Protein AF-A0A8H7PU81-F1 (afdb_monomer_lite)

Sequence (220 aa):
MATVEEQPPPMSSGPVTQTLDTSSGPPPSAEQVSKVANRHMDTATYRDLVIFEERLRGNMRRLQRRKTKYEAILGLFVTLGAYFAYAVFIHPSSISLLAMFNKISLLVFVMLVFLFFWTGMYREKVVYAAKFVPHCNKALRSFNLHFNRDDNGQLSFYKKIPKPFQEGFNTYRQHYYQRKKARKAAKAAGTAKSTSSSNAGAKQNRNTSAPSDSPRIKST

Structure (mmCIF, N/CA/C/O backbone):
data_AF-A0A8H7PU81-F1
#
_entry.id   AF-A0A8H7PU81-F1
#
loop_
_atom_site.group_PDB
_atom_site.id
_atom_site.type_symbol
_atom_site.label_atom_id
_atom_site.label_alt_id
_atom_site.label_comp_id
_atom_site.label_asym_id
_atom_site.label_entity_id
_atom_site.label_seq_id
_atom_site.pdbx_PDB_ins_code
_atom_site.Cartn_x
_atom_site.Cartn_y
_atom_site.Cartn_z
_atom_site.occupancy
_atom_site.B_iso_or_equiv
_atom_site.auth_seq_id
_atom_site.auth_comp_id
_atom_site.auth_asym_id
_atom_site.auth_atom_id
_atom_site.pdbx_PDB_model_num
ATOM 1 N N . MET A 1 1 ? 30.103 28.920 20.698 1.00 44.72 1 MET A N 1
ATOM 2 C CA . MET A 1 1 ? 28.821 29.391 20.133 1.00 44.72 1 MET A CA 1
ATOM 3 C C . MET A 1 1 ? 27.826 28.251 20.256 1.00 44.72 1 MET A C 1
ATOM 5 O O . MET A 1 1 ? 27.907 27.304 19.489 1.00 44.72 1 MET A O 1
ATOM 9 N N . ALA A 1 2 ? 27.014 28.278 21.313 1.00 42.09 2 ALA A N 1
ATOM 10 C CA . ALA A 1 2 ? 26.040 27.241 21.639 1.00 42.09 2 ALA A CA 1
ATOM 11 C C . ALA A 1 2 ? 24.683 27.608 21.023 1.00 42.09 2 ALA A C 1
ATOM 13 O O . ALA A 1 2 ? 24.233 28.743 21.173 1.00 42.09 2 ALA A O 1
ATOM 14 N N . THR A 1 3 ? 24.061 26.666 20.318 1.00 49.97 3 THR A N 1
ATOM 15 C CA . THR A 1 3 ? 22.734 26.828 19.714 1.00 49.97 3 THR A CA 1
ATOM 16 C C . THR A 1 3 ? 21.702 26.184 20.632 1.00 49.97 3 THR A C 1
ATOM 18 O O . THR A 1 3 ? 21.837 25.027 21.016 1.00 49.97 3 THR A O 1
ATOM 21 N N . VAL A 1 4 ? 20.718 26.990 21.019 1.00 47.78 4 VAL A N 1
ATOM 22 C CA . VAL A 1 4 ? 19.648 26.710 21.980 1.00 47.78 4 VAL A CA 1
ATOM 23 C C . VAL A 1 4 ? 18.646 25.712 21.387 1.00 47.78 4 VAL A C 1
ATOM 25 O O . VAL A 1 4 ? 18.098 25.948 20.313 1.00 47.78 4 VAL A O 1
ATOM 28 N N . GLU A 1 5 ? 18.420 24.603 22.091 1.00 42.56 5 GLU A N 1
ATOM 29 C CA . GLU A 1 5 ? 17.409 23.583 21.794 1.00 42.56 5 GLU A CA 1
ATOM 30 C C . GLU A 1 5 ? 16.088 23.975 22.481 1.00 42.56 5 GLU A C 1
ATOM 32 O O . GLU A 1 5 ? 16.004 24.035 23.707 1.00 42.56 5 GLU A O 1
ATOM 37 N N . GLU A 1 6 ? 15.064 24.309 21.691 1.00 45.12 6 GLU A N 1
ATOM 38 C CA . GLU A 1 6 ? 13.749 24.733 22.181 1.00 45.12 6 GLU A CA 1
ATOM 39 C C . GLU A 1 6 ? 12.883 23.508 22.528 1.00 45.12 6 GLU A C 1
ATOM 41 O O . GLU A 1 6 ? 12.389 22.777 21.668 1.00 45.12 6 GLU A O 1
ATOM 46 N N . GLN A 1 7 ? 12.733 23.282 23.830 1.00 50.50 7 GLN A N 1
ATOM 47 C CA . GLN A 1 7 ? 11.925 22.243 24.457 1.00 50.50 7 GLN A CA 1
ATOM 48 C C . GLN A 1 7 ? 10.431 22.638 24.450 1.00 50.50 7 GLN A C 1
ATOM 50 O O . GLN A 1 7 ? 10.096 23.737 24.896 1.00 50.50 7 GLN A O 1
ATOM 55 N N . PRO A 1 8 ? 9.494 21.780 23.998 1.00 58.97 8 PRO A N 1
ATOM 56 C CA . PRO A 1 8 ? 8.068 22.087 24.088 1.00 58.97 8 PRO A CA 1
ATOM 57 C C . PRO A 1 8 ? 7.565 22.025 25.549 1.00 58.97 8 PRO A C 1
ATOM 59 O O . PRO A 1 8 ? 8.055 21.212 26.337 1.00 58.97 8 PRO A O 1
ATOM 62 N N . PRO A 1 9 ? 6.577 22.863 25.923 1.00 65.50 9 PRO A N 1
ATOM 63 C CA . PRO A 1 9 ? 6.241 23.173 27.314 1.00 65.50 9 PRO A CA 1
ATOM 64 C C . PRO A 1 9 ? 5.626 21.995 28.092 1.00 65.50 9 PRO A C 1
ATOM 66 O O . PRO A 1 9 ? 4.906 21.175 27.511 1.00 65.50 9 PRO A O 1
ATOM 69 N N . PRO A 1 10 ? 5.820 21.938 29.426 1.00 48.06 10 PRO A N 1
ATOM 70 C CA . PRO A 1 10 ? 5.135 20.978 30.277 1.00 48.06 10 PRO A CA 1
ATOM 71 C C . PRO A 1 10 ? 3.651 21.344 30.365 1.00 48.06 10 PRO A C 1
ATOM 73 O O . PRO A 1 10 ? 3.276 22.379 30.918 1.00 48.06 10 PRO A O 1
ATOM 76 N N . MET A 1 11 ? 2.779 20.481 29.845 1.00 46.28 11 MET A N 1
ATOM 77 C CA . MET A 1 11 ? 1.359 20.570 30.170 1.00 46.28 11 MET A CA 1
ATOM 78 C C . MET A 1 11 ? 1.163 20.113 31.615 1.00 46.28 11 MET A C 1
ATOM 80 O O . MET A 1 11 ? 1.059 18.925 31.909 1.00 46.28 11 MET A O 1
ATOM 84 N N . SER A 1 12 ? 1.140 21.103 32.503 1.00 46.56 12 SER A N 1
ATOM 85 C CA . SER A 1 12 ? 0.561 21.026 33.837 1.00 46.56 12 SER A CA 1
ATOM 86 C C . SER A 1 12 ? -0.888 20.553 33.727 1.00 46.56 12 SER A C 1
ATOM 88 O O . SER A 1 12 ? -1.760 21.273 33.242 1.00 46.56 12 SER A O 1
ATOM 90 N N . SER A 1 13 ? -1.148 19.327 34.163 1.00 42.25 13 SER A N 1
ATOM 91 C CA . SER A 1 13 ? -2.484 18.874 34.529 1.00 42.25 13 SER A CA 1
ATOM 92 C C . SER A 1 13 ? -2.476 18.623 36.030 1.00 42.25 13 SER A C 1
ATOM 94 O O . SER A 1 13 ? -2.266 17.497 36.482 1.00 42.25 13 SER A O 1
ATOM 96 N N . GLY A 1 14 ? -2.651 19.698 36.802 1.00 40.50 14 GLY A N 1
ATOM 97 C CA . GLY A 1 14 ? -3.068 19.581 38.194 1.00 40.50 14 GLY A CA 1
ATOM 98 C C . GLY A 1 14 ? -4.387 18.799 38.296 1.00 40.50 14 GLY A C 1
ATOM 99 O O . GLY A 1 14 ? -5.118 18.678 37.304 1.00 40.50 14 GLY A O 1
ATOM 100 N N . PRO A 1 15 ? -4.708 18.244 39.474 1.00 41.69 15 PRO A N 1
ATOM 101 C CA . PRO A 1 15 ? -6.001 17.625 39.691 1.00 41.69 15 PRO A CA 1
ATOM 102 C C . PRO A 1 15 ? -7.060 18.716 39.532 1.00 41.69 15 PRO A C 1
ATOM 104 O O . PRO A 1 15 ? -7.033 19.735 40.219 1.00 41.69 15 PRO A O 1
ATOM 107 N N . VAL A 1 16 ? -7.975 18.527 38.585 1.00 48.00 16 VAL A N 1
ATOM 108 C CA . VAL A 1 16 ? -9.178 19.349 38.495 1.00 48.00 16 VAL A CA 1
ATOM 109 C C . VAL A 1 16 ? -9.983 19.055 39.753 1.00 48.00 16 VAL A C 1
ATOM 111 O O . VAL A 1 16 ? -10.639 18.019 39.850 1.00 48.00 16 VAL A O 1
ATOM 114 N N . THR A 1 17 ? -9.885 19.953 40.730 1.00 38.47 17 THR A N 1
ATOM 115 C CA . THR A 1 17 ? -10.824 20.078 41.840 1.00 38.47 17 THR A CA 1
ATOM 116 C C . THR A 1 17 ? -12.206 20.267 41.227 1.00 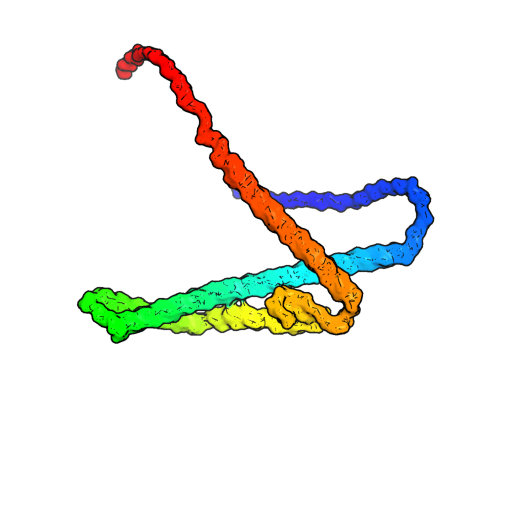38.47 17 THR A C 1
ATOM 118 O O . THR A 1 17 ? -12.559 21.363 40.795 1.00 38.47 17 THR A O 1
ATOM 121 N N . GLN A 1 18 ? -12.968 19.179 41.108 1.00 42.16 18 GLN A N 1
ATOM 122 C CA . GLN A 1 18 ? -14.398 19.271 40.855 1.00 42.16 18 GLN A CA 1
ATOM 123 C C . GLN A 1 18 ? -15.008 19.936 42.084 1.00 42.16 18 GLN A C 1
ATOM 125 O O . GLN A 1 18 ? -14.983 19.388 43.185 1.00 42.16 18 GLN A O 1
ATOM 130 N N . THR A 1 19 ? -15.491 21.156 41.882 1.00 37.16 19 THR A N 1
ATOM 131 C CA . THR A 1 19 ? -16.387 21.859 42.788 1.00 37.16 19 THR A CA 1
ATOM 132 C C . THR A 1 19 ? -17.562 20.940 43.101 1.00 37.16 19 THR A C 1
ATOM 134 O O . THR A 1 19 ? -18.336 20.562 42.221 1.00 37.16 19 THR A O 1
ATOM 137 N N . LEU A 1 20 ? -17.623 20.526 44.364 1.00 41.91 20 LEU A N 1
ATOM 138 C CA . LEU A 1 20 ? -18.692 19.744 44.958 1.00 41.91 20 LEU A CA 1
ATOM 139 C C . LEU A 1 20 ? -19.920 20.654 45.103 1.00 41.91 20 LEU A C 1
ATOM 141 O O . LEU A 1 20 ? -20.194 21.165 46.188 1.00 41.91 20 LEU A O 1
ATOM 145 N N . ASP A 1 21 ? -20.645 20.887 44.008 1.00 33.22 21 ASP A N 1
ATOM 146 C CA . ASP A 1 21 ? -21.977 21.474 44.102 1.00 33.22 21 ASP A CA 1
ATOM 147 C C . ASP A 1 21 ? -22.880 20.454 44.794 1.00 33.22 21 ASP A C 1
ATOM 149 O O . ASP A 1 21 ? -23.248 19.403 44.262 1.00 33.22 21 ASP A O 1
ATOM 153 N N . THR A 1 22 ? -23.163 20.771 46.053 1.00 49.62 22 THR A N 1
ATOM 154 C CA . THR A 1 22 ? -24.061 20.054 46.947 1.00 49.62 22 THR A CA 1
ATOM 155 C C . THR A 1 22 ? -25.479 20.195 46.400 1.00 49.62 22 THR A C 1
ATOM 157 O O . THR A 1 22 ? -26.209 21.118 46.740 1.00 49.62 22 THR A O 1
ATOM 160 N N . SER A 1 23 ? -25.866 19.279 45.515 1.00 41.44 23 SER A N 1
ATOM 161 C CA . SER A 1 23 ? -27.262 18.980 45.211 1.00 41.44 23 SER A CA 1
ATOM 162 C C . SER A 1 23 ? -27.557 17.601 45.788 1.00 41.44 23 SER A C 1
ATOM 164 O O . SER A 1 23 ? -26.996 16.589 45.372 1.00 41.44 23 SER A O 1
ATOM 166 N N . SER A 1 24 ? -28.378 17.594 46.831 1.00 48.59 24 SER A N 1
ATOM 167 C CA . SER A 1 24 ? -28.797 16.442 47.620 1.00 48.59 24 SER A CA 1
ATOM 168 C C . SER A 1 24 ? -29.524 15.398 46.764 1.00 48.59 24 SER A C 1
ATOM 170 O O . SER A 1 24 ? -30.739 15.464 46.584 1.00 48.59 24 SER A O 1
ATOM 172 N N . GLY A 1 25 ? -28.774 14.424 46.253 1.00 54.41 25 GLY A N 1
ATOM 173 C CA . GLY A 1 25 ? -29.274 13.158 45.717 1.00 54.41 25 GLY A CA 1
ATOM 174 C C . GLY A 1 25 ? -28.728 11.980 46.536 1.00 54.41 25 GLY A C 1
ATOM 175 O O . GLY A 1 25 ? -27.638 12.097 47.100 1.00 54.41 25 GLY A O 1
ATOM 176 N N . PRO A 1 26 ? -29.461 10.854 46.643 1.00 65.38 26 PRO A N 1
ATOM 177 C CA . PRO A 1 26 ? -29.010 9.692 47.406 1.00 65.38 26 PRO A CA 1
ATOM 178 C C . PRO A 1 26 ? -27.677 9.160 46.848 1.00 65.38 26 PRO A C 1
ATOM 180 O O . PRO A 1 26 ? -27.410 9.323 45.653 1.00 65.38 26 PRO A O 1
ATOM 183 N N . PRO A 1 27 ? -26.832 8.532 47.692 1.00 63.38 27 PRO A N 1
ATOM 184 C CA . PRO A 1 27 ? -25.500 8.085 47.299 1.00 63.38 27 PRO A CA 1
ATOM 185 C C . PRO A 1 27 ? -25.581 7.214 46.038 1.00 63.38 27 PRO A C 1
ATOM 187 O O . PRO A 1 27 ? -26.457 6.346 45.960 1.00 63.38 27 PRO A O 1
ATOM 190 N N . PRO A 1 28 ? -24.699 7.422 45.041 1.00 62.00 28 PRO A N 1
ATOM 191 C CA . PRO A 1 28 ? -24.714 6.624 43.827 1.00 62.00 28 PRO A CA 1
ATOM 192 C C . PRO A 1 28 ? -24.514 5.159 44.214 1.00 62.00 28 PRO A C 1
ATOM 194 O O . PRO A 1 28 ? -23.455 4.772 44.707 1.00 62.00 28 PRO A O 1
ATOM 197 N N . SER A 1 29 ? -25.558 4.347 44.032 1.00 68.69 29 SER A N 1
ATOM 198 C CA . SER A 1 29 ? -25.535 2.920 44.344 1.00 68.69 29 SER A CA 1
ATOM 199 C C . SER A 1 29 ? -24.314 2.281 43.675 1.00 68.69 29 SER A C 1
ATOM 201 O O . SER A 1 29 ? -24.036 2.578 42.513 1.00 68.69 29 SER A O 1
ATOM 203 N N . ALA A 1 30 ? -23.583 1.408 44.377 1.00 71.94 30 ALA A N 1
ATOM 204 C CA . ALA A 1 30 ? -22.336 0.793 43.892 1.00 71.94 30 ALA A CA 1
ATOM 205 C C . ALA A 1 30 ? -22.453 0.184 42.473 1.00 71.94 30 ALA A C 1
ATOM 207 O O . ALA A 1 30 ? -21.498 0.169 41.694 1.00 71.94 30 ALA A O 1
ATOM 208 N N . GLU A 1 31 ? -23.661 -0.237 42.095 1.00 70.44 31 GLU A N 1
ATOM 209 C CA . GLU A 1 31 ? -24.007 -0.711 40.759 1.00 70.44 31 GLU A CA 1
ATOM 210 C C . GLU A 1 31 ? -23.858 0.364 39.659 1.00 70.44 31 GLU A C 1
ATOM 212 O O . GLU A 1 31 ? -23.330 0.076 38.584 1.00 70.44 31 GLU A O 1
ATOM 217 N N . GLN A 1 32 ? -24.250 1.616 39.919 1.00 70.00 32 GLN A N 1
ATOM 218 C CA . GLN A 1 32 ? -24.102 2.747 38.990 1.00 70.00 32 GLN A CA 1
ATOM 219 C C . GLN A 1 32 ? -22.621 3.060 38.748 1.00 70.00 32 GLN A C 1
ATOM 221 O O . GLN A 1 32 ? -22.199 3.210 37.601 1.00 70.00 32 GLN A O 1
ATOM 226 N N . VAL A 1 33 ? -21.813 3.066 39.813 1.00 74.19 33 VAL A N 1
ATOM 227 C CA . VAL A 1 33 ? -20.362 3.300 39.730 1.00 74.19 33 VAL A CA 1
ATOM 228 C C . VAL A 1 33 ? -19.683 2.204 38.901 1.00 74.19 33 VAL A C 1
ATOM 230 O O . VAL A 1 33 ? -18.889 2.508 38.011 1.00 74.19 33 VAL A O 1
ATOM 233 N N . SER A 1 34 ? -20.061 0.935 39.103 1.00 74.44 34 SER A N 1
ATOM 234 C CA . SER A 1 34 ? -19.520 -0.195 38.331 1.00 74.44 34 SER A CA 1
ATOM 235 C C . SER A 1 34 ? -19.899 -0.155 36.842 1.00 74.44 34 SER A C 1
ATOM 237 O O . SER A 1 34 ? -19.066 -0.430 35.977 1.00 74.44 34 SER A O 1
ATOM 239 N N . LYS A 1 35 ? -21.137 0.246 36.510 1.00 76.62 35 LYS A N 1
ATOM 240 C CA . LYS A 1 35 ? -21.603 0.387 35.120 1.00 76.62 35 LYS A CA 1
ATOM 241 C C . LYS A 1 35 ? -20.905 1.542 34.411 1.00 76.62 35 LYS A C 1
ATOM 243 O O . LYS A 1 35 ? -20.526 1.400 33.250 1.00 76.62 35 LYS A O 1
ATOM 248 N N . VAL A 1 36 ? -20.721 2.671 35.094 1.00 74.25 36 VAL A N 1
ATOM 249 C CA . VAL A 1 36 ? -20.000 3.830 34.550 1.00 74.25 36 VAL A CA 1
ATOM 250 C C . VAL A 1 36 ? -18.522 3.490 34.334 1.00 74.25 36 VAL A C 1
ATOM 252 O O . VAL A 1 36 ? -18.000 3.744 33.248 1.00 74.25 36 VAL A O 1
ATOM 255 N N . ALA A 1 37 ? -17.870 2.824 35.292 1.00 75.81 37 ALA A N 1
ATOM 256 C CA . ALA A 1 37 ? -16.492 2.354 35.147 1.00 75.81 37 ALA A CA 1
ATOM 257 C C . ALA A 1 37 ? -16.325 1.383 33.962 1.00 75.81 37 ALA A C 1
ATOM 259 O O . ALA A 1 37 ? -15.452 1.595 33.118 1.00 75.81 37 ALA A O 1
ATOM 260 N N . ASN A 1 38 ? -17.210 0.387 33.827 1.00 76.06 38 ASN A N 1
ATOM 261 C CA . ASN A 1 38 ? -17.195 -0.547 32.694 1.00 76.06 38 ASN A CA 1
ATOM 262 C C . ASN A 1 38 ? -17.385 0.167 31.347 1.00 76.06 38 ASN A C 1
ATOM 264 O O . ASN A 1 38 ? -16.632 -0.081 30.409 1.00 76.06 38 ASN A O 1
ATOM 268 N N . ARG A 1 39 ? -18.302 1.141 31.258 1.00 76.44 39 ARG A N 1
ATOM 269 C CA . ARG A 1 39 ? -18.483 1.953 30.039 1.00 76.44 39 ARG A CA 1
ATOM 270 C C . ARG A 1 39 ? -17.230 2.742 29.664 1.00 76.44 39 ARG A C 1
ATOM 272 O O . ARG A 1 39 ? -16.912 2.866 28.476 1.00 76.44 39 ARG A O 1
ATOM 279 N N . HIS A 1 40 ? -16.523 3.295 30.648 1.00 74.25 40 HIS A N 1
ATOM 280 C CA . HIS A 1 40 ? -15.265 3.997 30.401 1.00 74.25 40 HIS A CA 1
ATOM 281 C C . HIS A 1 40 ? -14.176 3.045 29.894 1.00 74.25 40 HIS A C 1
ATOM 283 O O . HIS A 1 40 ? -13.487 3.389 28.929 1.00 74.25 40 HIS A O 1
ATOM 289 N N . MET A 1 41 ? -14.067 1.843 30.468 1.00 76.69 41 MET A N 1
ATOM 290 C CA . MET A 1 41 ? -13.130 0.814 30.002 1.00 76.69 41 MET A CA 1
ATOM 291 C C . MET A 1 41 ? -13.452 0.333 28.583 1.00 76.69 41 MET A C 1
ATOM 293 O O . MET A 1 41 ? -12.551 0.254 27.745 1.00 76.69 41 MET A O 1
ATOM 297 N N . ASP A 1 42 ? -14.726 0.106 28.268 1.00 84.94 42 ASP A N 1
ATOM 298 C CA . ASP A 1 42 ? -15.169 -0.267 26.923 1.00 84.94 42 ASP A CA 1
ATOM 299 C C . ASP A 1 42 ? -14.839 0.834 25.911 1.00 84.94 42 ASP A C 1
ATOM 301 O O . ASP A 1 42 ? -14.293 0.568 24.843 1.00 84.94 42 ASP A O 1
ATOM 305 N N . THR A 1 43 ? -15.077 2.099 26.269 1.00 87.44 43 THR A N 1
ATOM 306 C CA . THR A 1 43 ? -14.782 3.247 25.397 1.00 87.44 43 THR A CA 1
ATOM 307 C C . THR A 1 43 ? -13.284 3.403 25.131 1.00 87.44 43 THR A C 1
ATOM 309 O O . THR A 1 43 ? -12.885 3.677 23.994 1.00 87.44 43 THR A O 1
ATOM 312 N N . ALA A 1 44 ? -12.444 3.224 26.155 1.00 88.56 44 ALA A N 1
ATOM 313 C CA . ALA A 1 44 ? -10.990 3.225 26.006 1.00 88.56 44 ALA A CA 1
ATOM 314 C C . ALA A 1 44 ? -10.529 2.068 25.106 1.00 88.56 44 ALA A C 1
ATOM 316 O O . ALA A 1 44 ? -9.776 2.284 24.156 1.00 88.56 44 ALA A O 1
ATOM 317 N N . THR A 1 45 ? -11.085 0.875 25.317 1.00 90.19 45 THR A N 1
ATOM 318 C CA . THR A 1 45 ? -10.805 -0.314 24.503 1.00 90.19 45 THR A CA 1
ATOM 319 C C . THR A 1 45 ? -11.207 -0.100 23.043 1.00 90.19 45 THR A C 1
ATOM 321 O O . THR A 1 45 ? -10.416 -0.360 22.137 1.00 90.19 45 THR A O 1
ATOM 324 N N . TYR A 1 46 ? -12.402 0.442 22.778 1.00 91.50 46 TYR A N 1
ATOM 325 C CA . TYR A 1 46 ? -12.854 0.754 21.420 1.00 91.50 46 TYR A CA 1
ATOM 326 C C . TYR A 1 46 ? -11.946 1.780 20.742 1.00 91.50 46 TYR A C 1
ATOM 328 O O . TYR A 1 46 ? -11.601 1.619 19.568 1.00 91.50 46 TYR A O 1
ATOM 336 N N . ARG A 1 47 ? -11.522 2.818 21.474 1.00 90.50 47 ARG A N 1
ATOM 337 C CA . ARG A 1 47 ? -10.578 3.823 20.977 1.00 90.50 47 ARG A CA 1
ATOM 338 C C . ARG A 1 47 ? -9.257 3.180 20.565 1.00 90.50 47 ARG A C 1
ATOM 340 O O . ARG A 1 47 ? -8.787 3.437 19.455 1.00 90.50 47 ARG A O 1
ATOM 347 N N . ASP A 1 48 ? -8.678 2.353 21.426 1.00 92.00 48 ASP A N 1
ATOM 348 C CA . ASP A 1 48 ? -7.399 1.697 21.163 1.00 92.00 48 ASP A CA 1
ATOM 349 C C . ASP A 1 48 ? -7.490 0.738 19.982 1.00 92.00 48 ASP A C 1
ATOM 351 O O . ASP A 1 48 ? -6.600 0.716 19.130 1.00 92.00 48 ASP A O 1
ATOM 355 N N . LEU A 1 49 ? -8.607 0.025 19.857 1.00 91.00 49 LEU A N 1
ATOM 356 C CA . LEU A 1 49 ? -8.838 -0.904 18.763 1.00 91.00 49 LEU A CA 1
ATOM 357 C C . LEU A 1 49 ? -9.003 -0.186 17.411 1.00 91.00 49 LEU A C 1
ATOM 359 O O . LEU A 1 49 ? -8.446 -0.625 16.402 1.00 91.00 49 LEU A O 1
ATOM 363 N N . VAL A 1 50 ? -9.676 0.971 17.389 1.00 90.81 50 VAL A N 1
ATOM 364 C CA . VAL A 1 50 ? -9.728 1.836 16.197 1.00 90.81 50 VAL A CA 1
ATOM 365 C C . VAL A 1 50 ? -8.337 2.380 15.856 1.00 90.81 50 VAL A C 1
ATOM 367 O O . VAL A 1 50 ? -7.939 2.353 14.692 1.00 90.81 50 VAL A O 1
ATOM 370 N N . ILE A 1 51 ? -7.566 2.853 16.841 1.00 90.88 51 ILE A N 1
ATOM 371 C CA . ILE A 1 51 ? -6.196 3.351 16.620 1.00 90.88 51 ILE A CA 1
ATOM 372 C C . ILE A 1 51 ? -5.302 2.242 16.063 1.00 90.88 51 ILE A C 1
ATOM 374 O O . ILE A 1 51 ? -4.517 2.469 15.137 1.00 90.88 51 ILE A O 1
ATOM 378 N N . PHE A 1 52 ? -5.417 1.042 16.618 1.00 90.19 52 PHE A N 1
ATOM 379 C CA . PHE A 1 52 ? -4.703 -0.134 16.162 1.00 90.19 52 PHE A CA 1
ATOM 380 C C . PHE A 1 52 ? -5.041 -0.468 14.704 1.00 90.19 52 PHE A C 1
ATOM 382 O O . PHE A 1 52 ? -4.128 -0.634 13.890 1.00 90.19 52 PHE A O 1
ATOM 389 N N . GLU A 1 53 ? -6.325 -0.457 14.338 1.00 90.38 53 GLU A N 1
ATOM 390 C CA . GLU A 1 53 ? -6.752 -0.597 12.945 1.00 90.38 53 GLU A CA 1
ATOM 391 C C . GLU A 1 53 ? -6.124 0.489 12.054 1.00 90.38 53 GLU A C 1
ATOM 393 O O . GLU A 1 53 ? -5.592 0.192 10.979 1.00 90.38 53 GLU A O 1
ATOM 398 N N . GLU A 1 54 ? -6.123 1.753 12.493 1.00 90.00 54 GLU A N 1
ATOM 399 C CA . GLU A 1 54 ? -5.525 2.846 11.722 1.00 90.00 54 GLU A CA 1
ATOM 400 C C . GLU A 1 54 ? -4.022 2.645 11.499 1.00 90.00 54 GLU A C 1
ATOM 402 O O . GLU A 1 54 ? -3.525 2.936 10.405 1.00 90.00 54 GLU A O 1
ATOM 407 N N . ARG A 1 55 ? -3.303 2.128 12.503 1.00 89.62 55 ARG A N 1
ATOM 408 C CA . ARG A 1 55 ? -1.872 1.805 12.416 1.00 89.62 55 ARG A CA 1
ATOM 409 C C . ARG A 1 55 ? -1.618 0.644 11.461 1.00 89.62 55 ARG A C 1
ATOM 411 O O . ARG A 1 55 ? -0.760 0.777 10.588 1.00 89.62 55 ARG A O 1
ATOM 418 N N . LEU A 1 56 ? -2.380 -0.447 11.560 1.00 88.69 56 LEU A N 1
ATOM 419 C CA . LEU A 1 56 ? -2.286 -1.584 10.635 1.00 88.69 56 LEU A CA 1
ATOM 420 C C . LEU A 1 56 ? -2.533 -1.145 9.195 1.00 88.69 56 LEU A C 1
ATOM 422 O O . LEU A 1 56 ? -1.713 -1.380 8.304 1.00 88.69 56 LEU A O 1
ATOM 426 N N . ARG A 1 57 ? -3.624 -0.412 8.972 1.00 88.38 57 ARG A N 1
ATOM 427 C CA . ARG A 1 57 ? -3.984 0.096 7.650 1.00 88.38 57 ARG A CA 1
ATOM 428 C C . ARG A 1 57 ? -2.981 1.137 7.152 1.00 88.38 57 ARG A C 1
ATOM 430 O O . ARG A 1 57 ? -2.714 1.223 5.956 1.00 88.38 57 ARG A O 1
ATOM 437 N N . GLY A 1 58 ? -2.410 1.934 8.050 1.00 86.88 58 GLY A N 1
ATOM 438 C CA . GLY A 1 58 ? -1.324 2.865 7.758 1.00 86.88 58 GLY A CA 1
ATOM 439 C C . GLY A 1 58 ? -0.068 2.152 7.264 1.00 86.88 58 GLY A C 1
ATOM 440 O O . GLY A 1 58 ? 0.448 2.502 6.201 1.00 86.88 58 GLY A O 1
ATOM 441 N N . ASN A 1 59 ? 0.380 1.130 7.991 1.00 87.56 59 ASN A N 1
ATOM 442 C CA . ASN A 1 59 ? 1.540 0.318 7.629 1.00 87.56 59 ASN A CA 1
ATOM 443 C C . ASN A 1 59 ? 1.323 -0.428 6.307 1.00 87.56 59 ASN A C 1
ATOM 445 O O . ASN A 1 59 ? 2.171 -0.332 5.419 1.00 87.56 59 ASN A O 1
ATOM 449 N N . MET A 1 60 ? 0.150 -1.036 6.109 1.00 86.81 60 MET A N 1
ATOM 450 C CA . MET A 1 60 ? -0.213 -1.674 4.840 1.00 86.81 60 MET A CA 1
ATOM 451 C C . MET A 1 60 ? -0.172 -0.685 3.669 1.00 86.81 60 MET A C 1
ATOM 453 O O . MET A 1 60 ? 0.484 -0.944 2.664 1.00 86.81 60 MET A O 1
ATOM 457 N N . ARG A 1 61 ? -0.815 0.487 3.799 1.00 86.31 61 ARG A N 1
ATOM 458 C CA . ARG A 1 61 ? -0.834 1.503 2.730 1.00 86.31 61 ARG A CA 1
ATOM 459 C C . ARG A 1 61 ? 0.561 2.023 2.397 1.00 86.31 61 ARG A C 1
ATOM 461 O O . ARG A 1 61 ? 0.862 2.253 1.229 1.00 86.31 61 ARG A O 1
ATOM 468 N N . ARG A 1 62 ? 1.414 2.244 3.403 1.00 84.75 62 ARG A N 1
ATOM 469 C CA . ARG A 1 62 ? 2.810 2.667 3.188 1.00 84.75 62 ARG A CA 1
ATOM 470 C C . ARG A 1 62 ? 3.562 1.634 2.361 1.00 84.75 62 ARG A C 1
ATOM 472 O O . ARG A 1 62 ? 4.280 2.000 1.433 1.00 84.75 62 ARG A O 1
ATOM 479 N N . LEU A 1 63 ? 3.351 0.362 2.672 1.00 84.44 63 LEU A N 1
ATOM 480 C CA . LEU A 1 63 ? 4.010 -0.738 1.996 1.00 84.44 63 LEU A CA 1
ATOM 481 C C . LEU A 1 63 ? 3.479 -0.942 0.565 1.00 84.44 63 LEU A C 1
ATOM 483 O O . LEU A 1 63 ? 4.270 -1.027 -0.371 1.00 84.44 63 LEU A O 1
ATOM 487 N N . GLN A 1 64 ? 2.161 -0.876 0.363 1.00 82.56 64 GLN A N 1
ATOM 488 C CA . GLN A 1 64 ? 1.531 -0.935 -0.963 1.00 82.56 64 GLN A CA 1
ATOM 489 C C . GLN A 1 64 ? 1.910 0.250 -1.863 1.00 82.56 64 GLN A C 1
ATOM 491 O O . GLN A 1 64 ? 2.136 0.066 -3.056 1.00 82.56 64 GLN A O 1
ATOM 496 N N . ARG A 1 65 ? 2.039 1.468 -1.320 1.00 83.44 65 ARG A N 1
ATOM 497 C CA . ARG A 1 65 ? 2.512 2.628 -2.098 1.00 83.44 65 ARG A CA 1
ATOM 498 C C . ARG A 1 65 ? 3.939 2.439 -2.591 1.00 83.44 65 ARG A C 1
ATOM 500 O O . ARG A 1 65 ? 4.241 2.833 -3.709 1.00 83.44 65 ARG A O 1
ATOM 507 N N . ARG A 1 66 ? 4.815 1.853 -1.767 1.00 80.44 66 ARG A N 1
ATOM 508 C CA . ARG A 1 66 ? 6.176 1.503 -2.192 1.00 80.44 66 ARG A CA 1
ATOM 509 C C . ARG A 1 66 ? 6.116 0.455 -3.305 1.00 80.44 66 ARG A C 1
ATOM 511 O O . ARG A 1 66 ? 6.663 0.715 -4.366 1.00 80.44 66 ARG A O 1
ATOM 518 N N . LYS A 1 67 ? 5.367 -0.640 -3.111 1.00 84.31 67 LYS A N 1
ATOM 519 C CA . LYS A 1 67 ? 5.139 -1.686 -4.130 1.00 84.31 67 LYS A CA 1
ATOM 520 C C . LYS A 1 67 ? 4.692 -1.103 -5.475 1.00 84.31 67 LYS A C 1
ATOM 522 O O . LYS A 1 67 ? 5.358 -1.319 -6.475 1.00 84.31 67 LYS A O 1
ATOM 527 N N . THR A 1 68 ? 3.618 -0.314 -5.471 1.00 82.12 68 THR A N 1
ATOM 528 C CA . THR A 1 68 ? 2.999 0.223 -6.696 1.00 82.12 68 THR A CA 1
ATOM 529 C C . THR A 1 68 ? 3.968 1.112 -7.473 1.00 82.12 68 THR A C 1
ATOM 531 O O . THR A 1 68 ? 4.012 1.049 -8.694 1.00 82.12 68 THR A O 1
ATOM 534 N N . LYS A 1 69 ? 4.787 1.915 -6.778 1.00 85.31 69 LYS A N 1
ATOM 535 C CA . LYS A 1 69 ? 5.816 2.739 -7.429 1.00 85.31 69 LYS A CA 1
ATOM 536 C C . LYS A 1 69 ? 6.858 1.881 -8.146 1.00 85.31 69 LYS A C 1
ATOM 538 O O . LYS A 1 69 ? 7.188 2.177 -9.286 1.00 85.31 69 LYS A O 1
ATOM 543 N N . TYR A 1 70 ? 7.348 0.823 -7.499 1.00 86.19 70 TYR A N 1
ATOM 544 C CA . TYR A 1 70 ? 8.328 -0.077 -8.112 1.00 86.19 70 TYR A CA 1
ATOM 545 C C . TYR A 1 70 ? 7.732 -0.879 -9.269 1.00 86.19 70 TYR A C 1
ATOM 547 O O . TYR A 1 70 ? 8.377 -0.998 -10.302 1.00 86.19 70 TYR A O 1
ATOM 555 N N . GLU A 1 71 ? 6.503 -1.378 -9.129 1.00 86.56 71 GLU A N 1
ATOM 556 C CA . GLU A 1 71 ? 5.797 -2.078 -10.210 1.00 86.56 71 GLU A CA 1
ATOM 557 C C . GLU A 1 71 ? 5.544 -1.159 -11.413 1.00 86.56 71 GLU A C 1
ATOM 559 O O . GLU A 1 71 ? 5.745 -1.583 -12.545 1.00 86.56 71 GLU A O 1
ATOM 564 N N . ALA A 1 72 ? 5.180 0.108 -11.186 1.00 89.56 72 ALA A N 1
ATOM 565 C CA . ALA A 1 72 ? 4.991 1.083 -12.258 1.00 89.56 72 ALA A CA 1
ATOM 566 C C . ALA A 1 72 ? 6.305 1.423 -12.979 1.00 89.56 72 ALA A C 1
ATOM 568 O O . ALA A 1 72 ? 6.331 1.458 -14.204 1.00 89.56 72 ALA A O 1
ATOM 569 N N . ILE A 1 73 ? 7.402 1.631 -12.238 1.00 88.50 73 ILE A N 1
ATOM 570 C CA . ILE A 1 73 ? 8.729 1.886 -12.827 1.00 88.50 73 ILE A CA 1
ATOM 571 C C . ILE A 1 73 ? 9.209 0.666 -13.619 1.00 88.50 73 ILE A C 1
ATOM 573 O O . ILE A 1 73 ? 9.703 0.808 -14.734 1.00 88.50 73 ILE A O 1
ATOM 577 N N . LEU A 1 74 ? 9.029 -0.537 -13.072 1.00 88.94 74 LEU A N 1
ATOM 578 C CA . LEU A 1 74 ? 9.388 -1.768 -13.765 1.00 88.94 74 LEU A CA 1
ATOM 579 C C . LEU A 1 74 ? 8.563 -1.946 -15.044 1.00 88.94 74 LEU A C 1
ATOM 581 O O . LEU A 1 74 ? 9.128 -2.206 -16.102 1.00 88.94 74 LEU A O 1
ATOM 585 N N . GLY A 1 75 ? 7.243 -1.764 -14.963 1.00 90.69 75 GLY A N 1
ATOM 586 C CA . GLY A 1 75 ? 6.357 -1.811 -16.125 1.00 90.69 75 GLY A CA 1
ATOM 587 C C . GLY A 1 75 ? 6.740 -0.777 -17.183 1.00 90.69 75 GLY A C 1
ATOM 588 O O . GLY A 1 75 ? 6.761 -1.095 -18.368 1.00 90.69 75 GLY A O 1
ATOM 589 N N . LEU A 1 76 ? 7.132 0.430 -16.768 1.00 93.31 76 LEU A N 1
ATOM 590 C CA . LEU A 1 76 ? 7.642 1.468 -17.664 1.00 93.31 76 LEU A CA 1
ATOM 591 C C . LEU A 1 76 ? 8.914 1.013 -18.400 1.00 93.31 76 LEU A C 1
ATOM 593 O O . LEU A 1 76 ? 8.994 1.151 -19.615 1.00 93.31 76 LEU A O 1
ATOM 597 N N . PHE A 1 77 ? 9.889 0.423 -17.705 1.00 92.88 77 PHE A N 1
ATOM 598 C CA . PHE A 1 77 ? 11.112 -0.078 -18.347 1.00 92.88 77 PHE A CA 1
ATOM 599 C C . PHE A 1 77 ? 10.854 -1.240 -19.304 1.00 92.88 77 PHE A C 1
ATOM 601 O O . PHE A 1 77 ? 11.433 -1.272 -20.388 1.00 92.88 77 PHE A O 1
ATOM 608 N N . VAL A 1 78 ? 9.963 -2.164 -18.942 1.00 94.12 78 VAL A N 1
ATOM 609 C CA . VAL A 1 78 ? 9.593 -3.289 -19.811 1.00 94.12 78 VAL A CA 1
ATOM 610 C C . VAL A 1 78 ? 8.865 -2.797 -21.065 1.00 94.12 78 VAL A C 1
ATOM 612 O O . VAL A 1 78 ? 9.188 -3.228 -22.168 1.00 94.12 78 VAL A O 1
ATOM 615 N N . THR A 1 79 ? 7.920 -1.865 -20.918 1.00 94.75 79 THR A N 1
ATOM 616 C CA . TH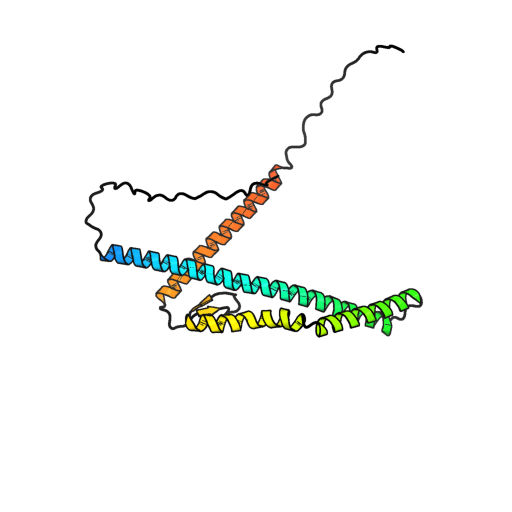R A 1 79 ? 7.161 -1.300 -22.049 1.00 94.75 79 THR A CA 1
ATOM 617 C C . THR A 1 79 ? 8.040 -0.467 -22.983 1.00 94.75 79 THR A C 1
ATOM 619 O O . THR A 1 79 ? 7.982 -0.665 -24.195 1.00 94.75 79 THR A O 1
ATOM 622 N N . LEU A 1 80 ? 8.909 0.399 -22.449 1.00 93.81 80 LEU A N 1
ATOM 623 C CA . LEU A 1 80 ? 9.900 1.142 -23.240 1.00 93.81 80 LEU A CA 1
ATOM 624 C C . LEU A 1 80 ? 10.883 0.205 -23.946 1.00 93.81 80 LEU A C 1
ATOM 626 O O . LEU A 1 80 ? 11.143 0.377 -25.133 1.00 93.81 80 LEU A O 1
ATOM 630 N N . GLY A 1 81 ? 11.401 -0.807 -23.246 1.00 93.69 81 GLY A N 1
ATOM 631 C CA . GLY A 1 81 ? 12.292 -1.805 -23.838 1.00 93.69 81 GLY A CA 1
ATOM 632 C C . GLY A 1 81 ? 11.633 -2.551 -25.001 1.00 93.69 81 GLY A C 1
ATOM 633 O O . GLY A 1 81 ? 12.238 -2.683 -26.062 1.00 93.69 81 GLY A O 1
ATOM 634 N N . ALA A 1 82 ? 10.372 -2.966 -24.844 1.00 94.06 82 ALA A N 1
ATOM 635 C CA . ALA A 1 82 ? 9.599 -3.596 -25.913 1.00 94.06 82 ALA A CA 1
ATOM 636 C C . ALA A 1 82 ? 9.354 -2.648 -27.101 1.00 94.06 82 ALA A C 1
ATOM 638 O O . ALA A 1 82 ? 9.462 -3.071 -28.250 1.00 94.06 82 ALA A O 1
ATOM 639 N N . TYR A 1 83 ? 9.087 -1.363 -26.844 1.00 92.94 83 TYR A N 1
ATOM 640 C CA . TYR A 1 83 ? 8.975 -0.346 -27.892 1.00 92.94 83 TYR A CA 1
ATOM 641 C C . TYR A 1 83 ? 10.285 -0.180 -28.675 1.00 92.94 83 TYR A C 1
ATOM 643 O O . TYR A 1 83 ? 10.267 -0.203 -29.904 1.00 92.94 83 TYR A O 1
ATOM 651 N N . PHE A 1 84 ? 11.430 -0.067 -27.992 1.00 91.62 84 PHE A N 1
ATOM 652 C CA . PHE A 1 84 ? 12.729 0.025 -28.665 1.00 91.62 84 PHE A CA 1
ATOM 653 C C . PHE A 1 84 ? 13.066 -1.253 -29.430 1.00 91.62 84 PHE A C 1
ATOM 655 O O . PHE A 1 84 ? 13.598 -1.170 -30.533 1.00 91.62 84 PHE A O 1
ATOM 662 N N . ALA A 1 85 ? 12.711 -2.427 -28.902 1.00 90.88 85 ALA A N 1
ATOM 663 C CA . ALA A 1 85 ? 12.853 -3.682 -29.630 1.00 90.88 85 ALA A CA 1
ATOM 664 C C . ALA A 1 85 ? 12.022 -3.647 -30.920 1.00 90.88 85 ALA A C 1
ATOM 666 O O . ALA A 1 85 ? 12.551 -3.915 -31.996 1.00 90.88 85 ALA A O 1
ATOM 667 N N . TYR A 1 86 ? 10.755 -3.231 -30.838 1.00 91.81 86 TYR A N 1
ATOM 668 C CA . TYR A 1 86 ? 9.896 -3.079 -32.010 1.00 91.81 86 TYR A CA 1
ATOM 669 C C . TYR A 1 86 ? 10.486 -2.096 -33.034 1.00 91.81 86 TYR A C 1
ATOM 671 O O . TYR A 1 86 ? 10.573 -2.415 -34.219 1.00 91.81 86 TYR A O 1
ATOM 679 N N . ALA A 1 87 ? 10.963 -0.936 -32.579 1.00 88.62 87 ALA A N 1
ATOM 680 C CA . ALA A 1 87 ? 11.596 0.060 -33.437 1.00 88.62 87 ALA A CA 1
ATOM 681 C C . ALA A 1 87 ? 12.872 -0.472 -34.116 1.00 88.62 87 ALA A C 1
ATOM 683 O O . ALA A 1 87 ? 13.111 -0.166 -35.277 1.00 88.62 87 ALA A O 1
ATOM 684 N N . VAL A 1 88 ? 13.677 -1.292 -33.429 1.00 89.62 88 VAL A N 1
ATOM 685 C CA . VAL A 1 88 ? 14.902 -1.884 -33.996 1.00 89.62 88 VAL A CA 1
ATOM 686 C C . VAL A 1 88 ? 14.595 -2.996 -35.002 1.00 89.62 88 VAL A C 1
ATOM 688 O O . VAL A 1 88 ? 15.261 -3.061 -36.034 1.00 89.62 88 VAL A O 1
ATOM 691 N N . PHE A 1 89 ? 13.627 -3.871 -34.713 1.00 87.38 89 PHE A N 1
ATOM 692 C CA . PHE A 1 89 ? 13.353 -5.057 -35.534 1.00 87.38 89 PHE A CA 1
ATOM 693 C C . PHE A 1 89 ? 12.392 -4.794 -36.700 1.00 87.38 89 PHE A C 1
ATOM 695 O O . PHE A 1 89 ? 12.605 -5.340 -37.779 1.00 87.38 89 PHE A O 1
ATOM 702 N N . ILE A 1 90 ? 11.343 -3.986 -36.505 1.00 86.44 90 ILE A N 1
ATOM 703 C CA . ILE A 1 90 ? 10.291 -3.780 -37.515 1.00 86.44 90 ILE A CA 1
ATOM 704 C C . ILE A 1 90 ? 10.544 -2.512 -38.339 1.00 86.44 90 ILE A C 1
ATOM 706 O O . ILE A 1 90 ? 10.259 -2.503 -39.534 1.00 86.44 90 ILE A O 1
ATOM 710 N N . HIS A 1 91 ? 11.089 -1.448 -37.736 1.00 78.19 91 HIS A N 1
ATOM 711 C CA . HIS A 1 91 ? 11.303 -0.165 -38.417 1.00 78.19 91 HIS A CA 1
ATOM 712 C C . HIS A 1 91 ? 12.789 0.244 -38.449 1.00 78.19 91 HIS A C 1
ATOM 714 O O . HIS A 1 91 ? 13.190 1.220 -37.800 1.00 78.19 91 HIS A O 1
ATOM 720 N N . PRO A 1 92 ? 13.637 -0.456 -39.228 1.00 80.69 92 PRO A N 1
ATOM 721 C CA . PRO A 1 92 ? 15.020 -0.040 -39.418 1.00 80.69 92 PRO A CA 1
ATOM 722 C C . PRO A 1 92 ? 15.060 1.344 -40.091 1.00 80.69 92 PRO A C 1
ATOM 724 O O . PRO A 1 92 ? 14.737 1.498 -41.265 1.00 80.69 92 PRO A O 1
ATOM 727 N N . SER A 1 93 ? 15.428 2.382 -39.334 1.00 76.19 93 SER A N 1
ATOM 728 C CA . SER A 1 93 ? 15.528 3.751 -39.850 1.00 76.19 93 SER A CA 1
ATOM 729 C C . SER A 1 93 ? 16.772 3.922 -40.725 1.00 76.19 93 SER A C 1
ATOM 731 O O . SER A 1 93 ? 17.863 3.537 -40.309 1.00 76.19 93 SER A O 1
ATOM 733 N N . SER A 1 94 ? 16.644 4.591 -41.874 1.00 73.00 94 SER A N 1
ATOM 734 C CA . SER A 1 94 ? 17.764 4.865 -42.794 1.00 73.00 94 SER A CA 1
ATOM 735 C C . SER A 1 94 ? 18.856 5.762 -42.190 1.00 73.00 94 SER A C 1
ATOM 737 O O . SER A 1 94 ? 20.007 5.718 -42.616 1.00 73.00 94 SER A O 1
ATOM 739 N N . ILE A 1 95 ? 18.523 6.562 -41.169 1.00 83.94 95 ILE A N 1
ATOM 740 C CA . ILE A 1 95 ? 19.487 7.387 -40.432 1.00 83.94 95 ILE A CA 1
ATOM 741 C C . ILE A 1 95 ? 20.281 6.490 -39.474 1.00 83.94 95 ILE A C 1
ATOM 743 O O . ILE A 1 95 ? 19.766 6.051 -38.443 1.00 83.94 95 ILE A O 1
ATOM 747 N N . SER A 1 96 ? 21.557 6.264 -39.794 1.00 84.88 96 SER A N 1
ATOM 748 C CA . SER A 1 96 ? 22.440 5.362 -39.038 1.00 84.88 96 SER A CA 1
ATOM 749 C C . SER A 1 96 ? 22.560 5.738 -37.550 1.00 84.88 96 SER A C 1
ATOM 751 O O . SER A 1 96 ? 22.483 4.868 -36.686 1.00 84.88 96 SER A O 1
ATOM 753 N N . LEU A 1 97 ? 22.638 7.033 -37.214 1.00 86.25 97 LEU A N 1
ATOM 754 C CA . LEU A 1 97 ? 22.719 7.504 -35.821 1.00 86.25 97 LEU A CA 1
ATOM 755 C C . LEU A 1 97 ? 21.487 7.100 -34.998 1.00 86.25 97 LEU A C 1
ATOM 757 O O . LEU A 1 97 ? 21.631 6.557 -33.905 1.00 86.25 97 LEU A O 1
ATOM 761 N N . LEU A 1 98 ? 20.279 7.318 -35.527 1.00 85.50 98 LEU A N 1
ATOM 762 C CA . LEU A 1 98 ? 19.033 6.990 -34.829 1.00 85.50 98 LEU A CA 1
ATOM 763 C C . LEU A 1 98 ? 18.877 5.471 -34.649 1.00 85.50 98 LEU A C 1
ATOM 765 O O . LEU A 1 98 ? 18.451 5.010 -33.590 1.00 85.50 98 LEU A O 1
ATOM 769 N N . ALA A 1 99 ? 19.306 4.687 -35.641 1.00 87.62 99 ALA A N 1
ATOM 770 C CA . ALA A 1 99 ? 19.358 3.233 -35.535 1.00 87.62 99 ALA A CA 1
ATOM 771 C C . ALA A 1 99 ? 20.340 2.767 -34.442 1.00 87.62 99 ALA A C 1
ATOM 773 O O . ALA A 1 99 ? 20.017 1.858 -33.675 1.00 87.62 99 ALA A O 1
ATOM 774 N N . MET A 1 100 ? 21.518 3.393 -34.332 1.00 89.69 100 MET A N 1
ATOM 775 C CA . MET A 1 100 ? 22.496 3.093 -33.278 1.00 89.69 100 MET A CA 1
ATOM 776 C C . MET A 1 100 ? 21.985 3.501 -31.894 1.00 89.69 100 MET A C 1
ATOM 778 O O . MET A 1 100 ? 22.127 2.728 -30.949 1.00 89.69 100 MET A O 1
ATOM 782 N N . PHE A 1 101 ? 21.325 4.657 -31.782 1.00 91.56 101 PHE A N 1
ATOM 783 C CA . PHE A 1 101 ? 20.690 5.098 -30.542 1.00 91.56 101 PHE A CA 1
ATOM 784 C C . PHE A 1 101 ? 19.645 4.086 -30.062 1.00 91.56 101 PHE A C 1
ATOM 786 O O . PHE A 1 101 ? 19.754 3.606 -28.940 1.00 91.56 101 PHE A O 1
ATOM 793 N N . ASN A 1 102 ? 18.709 3.666 -30.922 1.00 89.81 102 ASN A N 1
ATOM 794 C CA . ASN A 1 102 ? 17.689 2.675 -30.560 1.00 89.81 102 ASN A CA 1
ATOM 795 C C . ASN A 1 102 ? 18.301 1.331 -30.115 1.00 89.81 102 ASN A C 1
ATOM 797 O O . ASN A 1 102 ? 17.825 0.738 -29.148 1.00 89.81 102 ASN A O 1
ATOM 801 N N . LYS A 1 103 ? 19.383 0.869 -30.764 1.00 90.25 103 LYS A N 1
ATOM 802 C CA . LYS A 1 103 ? 20.111 -0.359 -30.381 1.00 90.25 103 LYS A CA 1
ATOM 803 C C . LYS A 1 103 ? 20.807 -0.229 -29.023 1.00 90.25 103 LYS A C 1
ATOM 805 O O . LYS A 1 103 ? 20.707 -1.134 -28.197 1.00 90.25 103 LYS A O 1
ATOM 810 N N . ILE A 1 104 ? 21.495 0.888 -28.781 1.00 93.75 104 ILE A N 1
ATOM 811 C CA . ILE A 1 104 ? 22.166 1.155 -27.501 1.00 93.75 104 ILE A CA 1
ATOM 812 C C . ILE A 1 104 ? 21.124 1.304 -26.389 1.00 93.75 104 ILE A C 1
ATOM 814 O O . ILE A 1 104 ? 21.258 0.674 -25.343 1.00 93.75 104 ILE A O 1
ATOM 818 N N . SER A 1 105 ? 20.057 2.074 -26.620 1.00 92.69 105 SER A N 1
ATOM 819 C CA . SER A 1 105 ? 18.949 2.229 -25.675 1.00 92.69 105 SER A CA 1
ATOM 820 C C . SER A 1 105 ? 18.303 0.888 -25.345 1.00 92.69 105 SER A C 1
ATOM 822 O O . SER A 1 105 ? 18.094 0.604 -24.168 1.00 92.69 105 SER A O 1
ATOM 824 N N . LEU A 1 106 ? 18.056 0.031 -26.342 1.00 93.06 106 LEU A N 1
ATOM 825 C CA . LEU A 1 106 ? 17.550 -1.325 -26.123 1.00 93.06 106 LEU A CA 1
ATOM 826 C C . LEU A 1 106 ? 18.468 -2.119 -25.182 1.00 93.06 106 LEU A C 1
ATOM 828 O O . LEU A 1 106 ? 17.985 -2.692 -24.207 1.00 93.06 106 LEU A O 1
ATOM 832 N N . LEU A 1 107 ? 19.783 -2.110 -25.429 1.00 94.50 107 LEU A N 1
ATOM 833 C CA . LEU A 1 107 ? 20.757 -2.811 -24.587 1.00 94.50 107 LEU A CA 1
ATOM 834 C C . LEU A 1 107 ? 20.748 -2.261 -23.153 1.00 94.50 107 LEU A C 1
ATOM 836 O O . LEU A 1 107 ? 20.703 -3.038 -22.201 1.00 94.50 107 LEU A O 1
ATOM 840 N N . VAL A 1 108 ? 20.701 -0.936 -22.983 1.00 95.00 108 VAL A N 1
ATOM 841 C CA . VAL A 1 108 ? 20.611 -0.286 -21.665 1.00 95.00 108 VAL A CA 1
ATOM 842 C C . VAL A 1 108 ? 19.328 -0.683 -20.928 1.00 95.00 108 VAL A C 1
ATOM 844 O O . VAL A 1 108 ? 19.402 -1.044 -19.756 1.00 95.00 108 VAL A O 1
ATOM 847 N N . PHE A 1 109 ? 18.160 -0.677 -21.580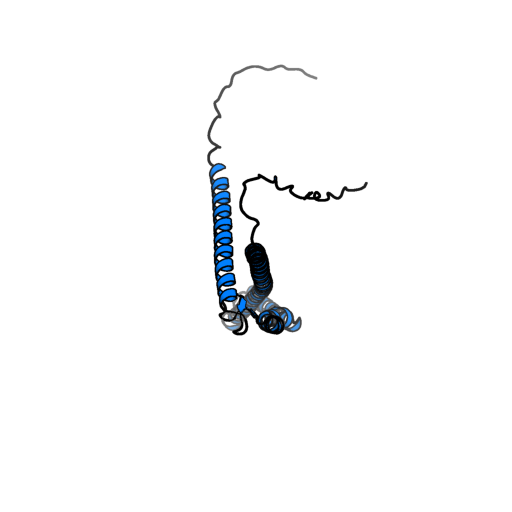 1.00 94.12 109 PHE A N 1
ATOM 848 C CA . PHE A 1 109 ? 16.897 -1.080 -20.945 1.00 94.12 109 PHE A CA 1
ATOM 849 C C . PHE A 1 109 ? 16.881 -2.560 -20.558 1.00 94.12 109 PHE A C 1
ATOM 851 O O . PHE A 1 109 ? 16.438 -2.896 -19.459 1.00 94.12 109 PHE A O 1
ATOM 858 N N . VAL A 1 110 ? 17.408 -3.442 -21.412 1.00 93.50 110 VAL A N 1
ATOM 859 C CA . VAL A 1 110 ? 17.553 -4.870 -21.089 1.00 93.50 110 VAL A CA 1
ATOM 860 C C . VAL A 1 110 ? 18.469 -5.052 -19.876 1.00 93.50 110 VAL A C 1
ATOM 862 O O . VAL A 1 110 ? 18.105 -5.764 -18.936 1.00 93.50 110 VAL A O 1
ATOM 865 N N . MET A 1 111 ? 19.609 -4.354 -19.844 1.00 94.06 111 MET A N 1
ATOM 866 C CA . MET A 1 111 ? 20.526 -4.383 -18.702 1.00 94.06 111 MET A CA 1
ATOM 867 C C . MET A 1 111 ? 19.888 -3.819 -17.429 1.00 94.06 111 MET A C 1
ATOM 869 O O . MET A 1 111 ? 20.057 -4.411 -16.369 1.00 94.06 111 MET A O 1
ATOM 873 N N . LEU A 1 112 ? 19.103 -2.739 -17.504 1.00 92.56 112 LEU A N 1
ATOM 874 C CA . LEU A 1 112 ? 18.380 -2.172 -16.356 1.00 92.56 112 LEU A CA 1
ATOM 875 C C . LEU A 1 112 ? 17.359 -3.150 -15.770 1.00 92.56 112 LEU A C 1
ATOM 877 O O . LEU A 1 112 ? 17.287 -3.306 -14.551 1.00 92.56 112 LEU A O 1
ATOM 881 N N . VAL A 1 113 ? 16.581 -3.822 -16.623 1.00 90.31 113 VAL A N 1
ATOM 882 C CA . VAL A 1 113 ? 15.616 -4.838 -16.180 1.00 90.31 113 VAL A CA 1
ATOM 883 C C . VAL A 1 113 ? 16.353 -6.000 -15.516 1.00 90.31 113 VAL A C 1
ATOM 885 O O . VAL A 1 113 ? 15.985 -6.414 -14.417 1.00 90.31 113 VAL A O 1
ATOM 888 N N . PHE A 1 114 ? 17.430 -6.486 -16.130 1.00 91.25 114 PHE A N 1
ATOM 889 C CA . PHE A 1 114 ? 18.240 -7.564 -15.572 1.00 91.25 114 PHE A CA 1
ATOM 890 C C . PHE A 1 114 ? 18.855 -7.190 -14.219 1.00 91.25 114 PHE A C 1
ATOM 892 O O . PHE A 1 114 ? 18.708 -7.938 -13.254 1.00 91.25 114 PHE A O 1
ATOM 899 N N . LEU A 1 115 ? 19.459 -6.003 -14.105 1.00 88.56 115 LEU A N 1
ATOM 900 C CA . LEU A 1 115 ? 20.030 -5.513 -12.853 1.00 88.56 115 LEU A CA 1
ATOM 901 C C . LEU A 1 115 ? 18.955 -5.345 -11.780 1.00 88.56 115 LEU A C 1
ATOM 903 O O . LEU A 1 115 ? 19.195 -5.656 -10.619 1.00 88.56 115 LEU A O 1
ATOM 907 N N . PHE A 1 116 ? 17.752 -4.912 -12.150 1.00 86.88 116 PHE A N 1
ATOM 908 C CA . PHE A 1 116 ? 16.630 -4.806 -11.223 1.00 86.88 116 PHE A CA 1
ATOM 909 C C . PHE A 1 116 ? 16.214 -6.171 -10.650 1.00 86.88 116 PHE A C 1
ATOM 911 O O . PHE A 1 116 ? 15.958 -6.287 -9.446 1.00 86.88 116 PHE A O 1
ATOM 918 N N . PHE A 1 117 ? 16.185 -7.214 -11.486 1.00 84.94 117 PHE A N 1
ATOM 919 C CA . PHE A 1 117 ? 15.930 -8.583 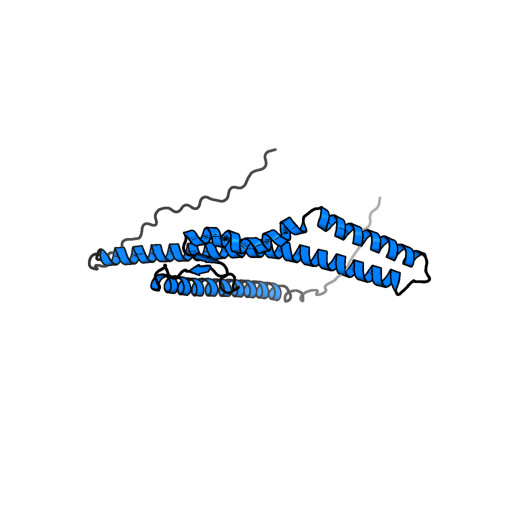-11.033 1.00 84.94 117 PHE A CA 1
ATOM 920 C C . PHE A 1 117 ? 17.102 -9.156 -10.224 1.00 84.94 117 PHE A C 1
ATOM 922 O O . PHE A 1 117 ? 16.854 -9.759 -9.177 1.00 84.94 117 PHE A O 1
ATOM 929 N N . TRP A 1 118 ? 18.353 -8.915 -10.638 1.00 87.50 118 TRP A N 1
ATOM 930 C CA . TRP A 1 118 ? 19.553 -9.367 -9.921 1.00 87.50 118 TRP A CA 1
ATOM 931 C C . TRP A 1 118 ? 19.660 -8.714 -8.543 1.00 87.50 118 TRP A C 1
ATOM 933 O O . TRP A 1 118 ? 19.824 -9.406 -7.542 1.00 87.50 118 TRP A O 1
ATOM 943 N N . THR A 1 119 ? 19.472 -7.395 -8.454 1.00 85.38 119 THR A N 1
ATOM 944 C CA . THR A 1 119 ? 19.544 -6.629 -7.193 1.00 85.38 119 THR A CA 1
ATOM 945 C C . THR A 1 119 ? 18.503 -7.111 -6.170 1.00 85.38 119 THR A C 1
ATOM 947 O O . THR A 1 119 ? 18.564 -6.760 -4.996 1.00 85.38 119 THR A O 1
ATOM 950 N N . GLY A 1 120 ? 17.517 -7.923 -6.572 1.00 72.62 120 GLY A N 1
ATOM 951 C CA . GLY A 1 120 ? 16.585 -8.562 -5.641 1.00 72.62 120 GLY A CA 1
ATOM 952 C C . GLY A 1 120 ? 15.559 -7.602 -5.030 1.00 72.62 120 GLY A C 1
ATOM 953 O O . GLY A 1 120 ? 14.692 -8.035 -4.264 1.00 72.62 120 GLY A O 1
ATOM 954 N N . MET A 1 121 ? 15.577 -6.324 -5.431 1.00 74.56 121 MET A N 1
ATOM 955 C CA . MET A 1 121 ? 14.627 -5.294 -4.997 1.00 74.56 121 MET A CA 1
ATOM 956 C C . MET A 1 121 ? 13.172 -5.693 -5.256 1.00 74.56 121 MET A C 1
ATOM 958 O O . MET A 1 121 ? 12.283 -5.352 -4.471 1.00 74.56 121 MET A O 1
ATOM 962 N N . TYR A 1 122 ? 12.927 -6.465 -6.318 1.00 70.12 122 TYR A N 1
ATOM 963 C CA . TYR A 1 122 ? 11.608 -7.003 -6.625 1.00 70.12 122 TYR A CA 1
ATOM 964 C C . TYR A 1 122 ? 11.105 -7.957 -5.532 1.00 70.12 122 TYR A C 1
ATOM 966 O O . TYR A 1 122 ? 10.026 -7.758 -4.970 1.00 70.12 122 TYR A O 1
ATOM 974 N N . ARG A 1 123 ? 11.902 -8.965 -5.153 1.00 65.25 123 ARG A N 1
ATOM 975 C CA . ARG A 1 123 ? 11.496 -9.949 -4.134 1.00 65.25 123 ARG A CA 1
ATOM 976 C C . ARG A 1 123 ? 11.373 -9.303 -2.760 1.00 65.25 123 ARG A C 1
ATOM 978 O O . ARG A 1 123 ? 10.432 -9.595 -2.030 1.00 65.25 123 ARG A O 1
ATOM 985 N N . GLU A 1 124 ? 12.278 -8.397 -2.418 1.00 67.25 124 GLU A N 1
ATOM 986 C CA . GLU A 1 124 ? 12.297 -7.800 -1.087 1.00 67.25 124 GLU A CA 1
ATOM 987 C C . GLU A 1 124 ? 11.154 -6.796 -0.873 1.00 67.25 124 GLU A C 1
ATOM 989 O O . GLU A 1 124 ? 10.549 -6.765 0.196 1.00 67.25 124 GLU A O 1
ATOM 994 N N . LYS A 1 125 ? 10.814 -5.975 -1.878 1.00 69.94 125 LYS A N 1
ATOM 995 C CA . LYS A 1 125 ? 9.836 -4.886 -1.699 1.00 69.94 125 LYS A CA 1
ATOM 996 C C . LYS A 1 125 ? 8.434 -5.221 -2.208 1.00 69.94 125 LYS A C 1
ATOM 998 O O . LYS A 1 125 ? 7.460 -4.756 -1.615 1.00 69.94 125 LYS A O 1
ATOM 1003 N N . VAL A 1 126 ? 8.305 -6.032 -3.261 1.00 71.81 126 VAL A N 1
ATOM 1004 C CA . VAL A 1 126 ? 7.002 -6.362 -3.870 1.00 71.81 126 VAL A CA 1
ATOM 1005 C C . VAL A 1 126 ? 6.354 -7.555 -3.167 1.00 71.81 126 VAL A C 1
ATOM 1007 O O . VAL A 1 126 ? 5.184 -7.491 -2.786 1.00 71.81 126 VAL A O 1
ATOM 1010 N N . VAL A 1 127 ? 7.123 -8.614 -2.899 1.00 75.06 127 VAL A N 1
ATOM 1011 C CA . VAL A 1 127 ? 6.597 -9.831 -2.251 1.00 75.06 127 VAL A CA 1
ATOM 1012 C C . VAL A 1 127 ? 6.341 -9.605 -0.760 1.00 75.06 127 VAL A C 1
ATOM 1014 O O . VAL A 1 127 ? 5.354 -10.109 -0.221 1.00 75.06 127 VAL A O 1
ATOM 1017 N N . TYR A 1 128 ? 7.170 -8.805 -0.083 1.00 74.50 128 TYR A N 1
ATOM 1018 C CA . TYR A 1 128 ? 6.945 -8.466 1.327 1.00 74.50 128 TYR A CA 1
ATOM 1019 C C . TYR A 1 128 ? 5.622 -7.713 1.534 1.00 74.50 128 TYR A C 1
ATOM 1021 O O . TYR A 1 128 ? 4.902 -7.971 2.498 1.00 74.50 128 TYR A O 1
ATOM 1029 N N . ALA A 1 129 ? 5.244 -6.847 0.587 1.00 77.88 129 ALA A N 1
ATOM 1030 C CA . ALA A 1 129 ? 3.961 -6.150 0.617 1.00 77.88 129 ALA A CA 1
ATOM 1031 C C . ALA A 1 129 ? 2.760 -7.100 0.568 1.00 77.88 129 ALA A C 1
ATOM 1033 O O . ALA A 1 129 ? 1.804 -6.908 1.318 1.00 77.88 129 ALA A O 1
ATOM 1034 N N . ALA A 1 130 ? 2.831 -8.143 -0.260 1.00 77.25 130 ALA A N 1
ATOM 1035 C CA . ALA A 1 130 ? 1.789 -9.163 -0.339 1.00 77.25 130 ALA A CA 1
ATOM 1036 C C . ALA A 1 130 ? 1.724 -10.032 0.932 1.00 77.25 130 ALA A C 1
ATOM 1038 O O . ALA A 1 130 ? 0.647 -10.441 1.357 1.00 77.25 130 ALA A O 1
ATOM 1039 N N . LYS A 1 131 ? 2.868 -10.269 1.587 1.00 83.75 131 LYS A N 1
ATOM 1040 C CA . LYS A 1 131 ? 2.959 -11.084 2.812 1.00 83.75 131 LYS A CA 1
ATOM 1041 C C . LYS A 1 131 ? 2.587 -10.342 4.099 1.00 83.75 131 LYS A C 1
ATOM 1043 O O . LYS A 1 131 ? 2.417 -10.987 5.131 1.00 83.75 131 LYS A O 1
ATOM 1048 N N . PHE A 1 132 ? 2.423 -9.021 4.062 1.00 85.56 132 PHE A N 1
ATOM 1049 C CA . PHE A 1 132 ? 2.109 -8.223 5.249 1.00 85.56 132 PHE A CA 1
ATOM 1050 C C . PHE A 1 132 ? 0.809 -8.663 5.937 1.00 85.56 132 PHE A C 1
ATOM 1052 O O . PHE A 1 132 ? 0.793 -8.885 7.144 1.00 85.56 132 PHE A O 1
ATOM 1059 N N . VAL A 1 133 ? -0.268 -8.844 5.167 1.00 85.38 133 VAL A N 1
ATOM 1060 C CA . VAL A 1 133 ? -1.586 -9.238 5.693 1.00 85.38 133 VAL A CA 1
ATOM 1061 C C . VAL A 1 133 ? -1.545 -10.605 6.388 1.00 85.38 133 VAL A C 1
ATOM 1063 O O . VAL A 1 133 ? -1.904 -10.663 7.565 1.00 85.38 133 VAL A O 1
ATOM 1066 N N . PRO A 1 134 ? -1.070 -11.696 5.750 1.00 87.06 134 PRO A N 1
ATOM 1067 C CA . PRO A 1 134 ? -1.007 -12.994 6.420 1.00 87.06 134 PRO A CA 1
ATOM 1068 C C . PRO A 1 134 ? -0.049 -12.997 7.619 1.00 87.06 134 PRO A C 1
ATOM 1070 O O . PRO A 1 134 ? -0.325 -13.665 8.616 1.00 87.06 134 PRO A O 1
ATOM 1073 N N . HIS A 1 135 ? 1.036 -12.214 7.578 1.00 88.62 135 HIS A N 1
ATOM 1074 C CA . HIS A 1 135 ? 1.951 -12.085 8.712 1.00 88.62 135 HIS A CA 1
ATOM 1075 C C . HIS A 1 135 ? 1.279 -11.408 9.919 1.00 88.62 135 HIS A C 1
ATOM 1077 O O . HIS A 1 135 ? 1.343 -11.926 11.033 1.00 88.62 135 HIS A O 1
ATOM 1083 N N . CYS A 1 136 ? 0.548 -10.310 9.697 1.00 87.94 136 CYS A N 1
ATOM 1084 C CA . CYS A 1 136 ? -0.248 -9.666 10.742 1.00 87.94 136 CYS A CA 1
ATOM 1085 C C . CYS A 1 136 ? -1.375 -10.573 11.247 1.00 87.94 136 CYS A C 1
ATOM 1087 O O . CYS A 1 136 ? -1.596 -10.650 12.453 1.00 87.94 136 CYS A O 1
ATOM 1089 N N . ASN A 1 137 ? -2.055 -11.300 10.358 1.00 91.62 137 ASN A N 1
ATOM 1090 C CA . ASN A 1 137 ? -3.152 -12.195 10.732 1.00 91.62 137 ASN A CA 1
ATOM 1091 C C . ASN A 1 137 ? -2.698 -13.350 11.631 1.00 91.62 137 ASN A C 1
ATOM 1093 O O . ASN A 1 137 ? -3.470 -13.790 12.482 1.00 91.62 137 ASN A O 1
ATOM 1097 N N . LYS A 1 138 ? -1.437 -13.789 11.524 1.00 90.50 138 LYS A N 1
ATOM 1098 C CA . LYS A 1 138 ? -0.855 -14.770 12.451 1.00 90.50 138 LYS A CA 1
ATOM 1099 C C . LYS A 1 138 ? -0.784 -14.231 13.884 1.00 90.50 138 LYS A C 1
ATOM 1101 O O . LYS A 1 138 ? -1.170 -14.940 14.807 1.00 90.50 138 LYS A O 1
ATOM 1106 N N . ALA A 1 139 ? -0.354 -12.981 14.059 1.00 88.06 139 ALA A N 1
ATOM 1107 C CA . ALA A 1 139 ? -0.309 -12.324 15.366 1.00 88.06 139 ALA A CA 1
ATOM 1108 C C . ALA A 1 139 ? -1.708 -11.928 15.874 1.00 88.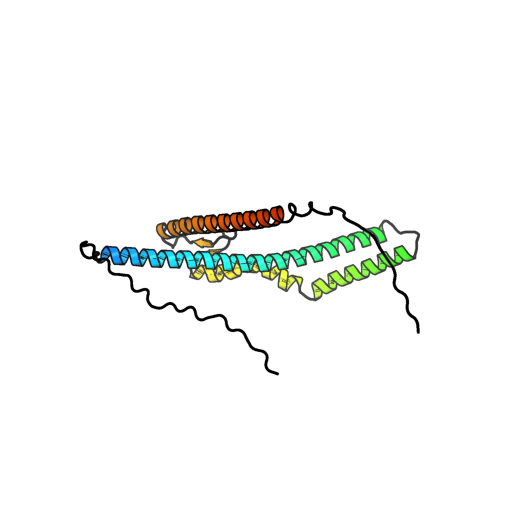06 139 ALA A C 1
ATOM 1110 O O . ALA A 1 139 ? -1.997 -12.053 17.053 1.00 88.06 139 ALA A O 1
ATOM 1111 N N . LEU A 1 140 ? -2.611 -11.502 14.988 1.00 89.56 140 LEU A N 1
ATOM 1112 C CA . LEU A 1 140 ? -3.988 -11.125 15.338 1.00 89.56 140 LEU A CA 1
ATOM 1113 C C . LEU A 1 140 ? -4.836 -12.310 15.818 1.00 89.56 140 LEU A C 1
ATOM 1115 O O . LEU A 1 140 ? -5.800 -12.124 16.563 1.00 89.56 140 LEU A O 1
ATOM 1119 N N . ARG A 1 141 ? -4.466 -13.533 15.424 1.00 87.56 141 ARG A N 1
ATOM 1120 C CA . ARG A 1 141 ? -5.196 -14.748 15.787 1.00 87.56 141 ARG A CA 1
ATOM 1121 C C . ARG A 1 141 ? -5.186 -15.019 17.292 1.00 87.56 141 ARG A C 1
ATOM 1123 O O . ARG A 1 141 ? -6.205 -15.483 17.797 1.00 87.56 141 ARG A O 1
ATOM 1130 N N . SER A 1 142 ? -4.103 -14.701 18.010 1.00 87.25 142 SER A N 1
ATOM 1131 C CA . SER A 1 142 ? -4.065 -14.832 19.479 1.00 87.25 142 SER A CA 1
ATOM 1132 C C . SER A 1 142 ? -5.055 -13.887 20.164 1.00 87.25 142 SER A C 1
ATOM 1134 O O . SER A 1 142 ? -5.632 -14.234 21.189 1.00 87.25 142 SER A O 1
ATOM 1136 N N . PHE A 1 143 ? -5.331 -12.736 19.548 1.00 86.38 143 PHE A N 1
ATOM 1137 C CA . PHE A 1 143 ? -6.310 -11.758 20.022 1.00 86.38 143 PHE A CA 1
ATOM 1138 C C . PHE A 1 143 ? -7.738 -12.034 19.533 1.00 86.38 143 PHE A C 1
ATOM 1140 O O . PHE A 1 143 ? -8.626 -11.222 19.767 1.00 86.38 143 PHE A O 1
ATOM 1147 N N . ASN A 1 144 ? -7.991 -13.161 18.854 1.00 87.50 144 ASN A N 1
ATOM 1148 C CA . ASN A 1 144 ? -9.281 -13.445 18.215 1.00 87.50 144 ASN A CA 1
ATOM 1149 C C . ASN A 1 144 ? -9.728 -12.313 17.267 1.00 87.50 144 ASN A C 1
ATOM 1151 O O . ASN A 1 144 ? -10.922 -12.018 17.133 1.00 87.50 144 ASN A O 1
ATOM 1155 N N . LEU A 1 145 ? -8.763 -11.730 16.549 1.00 89.12 145 LEU A N 1
ATOM 1156 C CA . LEU A 1 145 ? -8.951 -10.683 15.547 1.00 89.12 145 LEU A CA 1
ATOM 1157 C C . LEU A 1 145 ? -8.454 -11.140 14.172 1.00 89.12 145 LEU A C 1
ATOM 1159 O O . LEU A 1 145 ? -7.557 -11.973 14.054 1.00 89.12 145 LEU A O 1
ATOM 1163 N N . HIS A 1 146 ? -9.016 -10.569 13.114 1.00 88.62 146 HIS A N 1
ATOM 1164 C CA . HIS A 1 146 ? -8.597 -10.804 11.738 1.00 88.62 146 HIS A CA 1
ATOM 1165 C C . HIS A 1 146 ? -8.574 -9.485 10.971 1.00 88.62 146 HIS A C 1
ATOM 1167 O O . HIS A 1 146 ? -9.530 -8.719 11.033 1.00 88.62 146 HIS A O 1
ATOM 1173 N N . PHE A 1 147 ? -7.501 -9.203 10.241 1.00 89.00 147 PHE A N 1
ATOM 1174 C CA . PHE A 1 147 ? -7.388 -8.000 9.426 1.00 89.00 147 PHE A CA 1
ATOM 1175 C C . PHE A 1 147 ? -7.655 -8.329 7.957 1.00 89.00 147 PHE A C 1
ATOM 1177 O O . PHE A 1 147 ? -7.157 -9.328 7.436 1.00 89.00 147 PHE A O 1
ATOM 1184 N N . ASN A 1 148 ? -8.428 -7.465 7.294 1.00 84.75 148 ASN A N 1
ATOM 1185 C CA . ASN A 1 148 ? -8.758 -7.561 5.873 1.00 84.75 148 ASN A CA 1
ATOM 1186 C C . ASN A 1 148 ? -9.504 -8.859 5.502 1.00 84.75 148 ASN A C 1
ATOM 1188 O O . ASN A 1 148 ? -9.069 -9.590 4.618 1.00 84.75 148 ASN A O 1
ATOM 1192 N N . ARG A 1 149 ? -10.610 -9.171 6.199 1.00 80.56 149 ARG A N 1
ATOM 1193 C CA . ARG A 1 149 ? -11.432 -10.351 5.867 1.00 80.56 149 ARG A CA 1
ATOM 1194 C C . ARG A 1 149 ? -12.244 -10.178 4.578 1.00 80.56 149 ARG A C 1
ATOM 1196 O O . ARG A 1 149 ? -12.399 -11.151 3.856 1.00 80.56 149 ARG A O 1
ATOM 1203 N N . ASP A 1 150 ? -12.699 -8.957 4.296 1.00 78.69 150 ASP A N 1
ATOM 1204 C CA . ASP A 1 150 ? -13.550 -8.638 3.137 1.00 78.69 150 ASP A CA 1
ATOM 1205 C C . ASP A 1 150 ? -12.864 -7.643 2.174 1.00 78.69 150 ASP A C 1
ATOM 1207 O O . ASP A 1 150 ? -13.523 -6.806 1.563 1.00 78.69 150 ASP A O 1
ATOM 1211 N N . ASP A 1 151 ? -11.525 -7.621 2.140 1.00 75.94 151 ASP A N 1
ATOM 1212 C CA . ASP A 1 151 ? -10.702 -6.689 1.335 1.00 75.94 151 ASP A CA 1
ATOM 1213 C C . ASP A 1 151 ? -10.945 -5.184 1.557 1.00 75.94 151 ASP A C 1
ATOM 1215 O O . ASP A 1 151 ? -10.402 -4.302 0.891 1.00 75.94 151 ASP A O 1
ATOM 1219 N N . ASN A 1 152 ? -11.711 -4.866 2.592 1.00 77.69 152 ASN A N 1
ATOM 1220 C CA . ASN A 1 152 ? -12.082 -3.524 3.011 1.00 77.69 152 ASN A CA 1
ATOM 1221 C C . ASN A 1 152 ? -10.994 -2.835 3.868 1.00 77.69 152 ASN A C 1
ATOM 1223 O O . ASN A 1 152 ? -11.140 -1.666 4.252 1.00 77.69 152 ASN A O 1
ATOM 1227 N N . GLY A 1 153 ? -9.894 -3.535 4.175 1.00 79.81 153 GLY A N 1
ATOM 1228 C CA . GLY A 1 153 ? -8.817 -3.064 5.045 1.00 79.81 153 GLY A CA 1
ATOM 1229 C C . GLY A 1 153 ? -9.267 -2.810 6.483 1.00 79.81 153 GLY A C 1
ATOM 1230 O O . GLY A 1 153 ? -8.722 -1.914 7.132 1.00 79.81 153 GLY A O 1
ATOM 1231 N N . GLN A 1 154 ? -10.291 -3.534 6.940 1.00 84.56 154 GLN A N 1
ATOM 1232 C CA . GLN A 1 154 ? -10.901 -3.390 8.258 1.00 84.56 154 GLN A CA 1
ATOM 1233 C C . GLN A 1 154 ? -10.466 -4.506 9.211 1.00 84.56 154 GLN A C 1
ATOM 1235 O O . GLN A 1 154 ? -10.028 -5.577 8.785 1.00 84.56 154 GLN A O 1
ATOM 1240 N N . LEU A 1 155 ? -10.595 -4.244 10.511 1.00 87.81 155 LEU A N 1
ATOM 1241 C CA . LEU A 1 155 ? -10.442 -5.252 11.553 1.00 87.81 155 LEU A CA 1
ATOM 1242 C C . LEU A 1 155 ? -11.785 -5.960 11.781 1.00 87.81 155 LEU A C 1
ATOM 1244 O O . LEU A 1 155 ? -12.810 -5.306 11.966 1.00 87.81 155 LEU A O 1
ATOM 1248 N N . SER A 1 156 ? -11.772 -7.286 11.778 1.00 86.19 156 SER A N 1
ATOM 1249 C CA . SER A 1 156 ? -12.933 -8.151 11.984 1.00 86.19 156 SER A CA 1
ATOM 1250 C C . SER A 1 156 ? -12.704 -9.052 13.196 1.00 86.19 156 SER A C 1
ATOM 1252 O O . SER A 1 156 ? -11.599 -9.545 13.421 1.00 86.19 156 SER A O 1
ATOM 1254 N N . PHE A 1 157 ? -13.758 -9.308 13.964 1.00 86.81 157 PHE A N 1
ATOM 1255 C CA . PHE A 1 157 ? -13.707 -10.185 15.133 1.00 86.81 157 PHE A CA 1
ATOM 1256 C C . PHE A 1 157 ? -14.013 -11.641 14.773 1.00 86.81 157 PHE A C 1
ATOM 1258 O O . PHE A 1 157 ? -14.811 -11.925 13.873 1.00 86.81 157 PHE A O 1
ATOM 1265 N N . TYR A 1 158 ? -13.421 -12.578 15.514 1.00 83.94 158 TYR A N 1
ATOM 1266 C CA . TYR A 1 158 ? -13.868 -13.970 15.496 1.00 83.94 158 TYR A CA 1
ATOM 1267 C C . TYR A 1 158 ? -15.145 -14.154 16.329 1.00 83.94 158 TYR A C 1
ATOM 1269 O O . TYR A 1 158 ? -15.454 -13.375 17.228 1.00 83.94 158 TYR A O 1
ATOM 1277 N N . LYS A 1 159 ? -15.871 -15.251 16.069 1.00 79.25 159 LYS A N 1
ATOM 1278 C CA . LYS A 1 159 ? -17.136 -15.593 16.751 1.00 79.25 159 LYS A CA 1
ATOM 1279 C C . LYS A 1 159 ? -17.011 -15.773 18.274 1.00 79.25 159 LYS A C 1
ATOM 1281 O O . LYS A 1 159 ? -18.029 -15.777 18.949 1.00 79.25 159 LYS A O 1
ATOM 1286 N N . LYS A 1 160 ? -15.789 -15.918 18.800 1.00 82.62 160 LYS A N 1
ATOM 1287 C CA . LYS A 1 160 ? -15.511 -16.082 20.236 1.00 82.62 160 LYS A CA 1
ATOM 1288 C C . LYS A 1 160 ? -15.729 -14.805 21.057 1.00 82.62 160 LYS A C 1
ATOM 1290 O O . LYS A 1 160 ? -15.809 -14.887 22.274 1.00 82.62 160 LYS A O 1
ATOM 1295 N N . ILE A 1 161 ? -15.807 -13.641 20.413 1.00 83.31 161 ILE A N 1
ATOM 1296 C CA . ILE A 1 161 ? -15.996 -12.358 21.098 1.00 83.31 161 ILE A CA 1
ATOM 1297 C C . ILE A 1 161 ? -17.501 -12.081 21.235 1.00 83.31 161 ILE A C 1
ATOM 1299 O O . ILE A 1 161 ? -18.213 -12.231 20.236 1.00 83.31 161 ILE A O 1
ATOM 1303 N N . PRO A 1 162 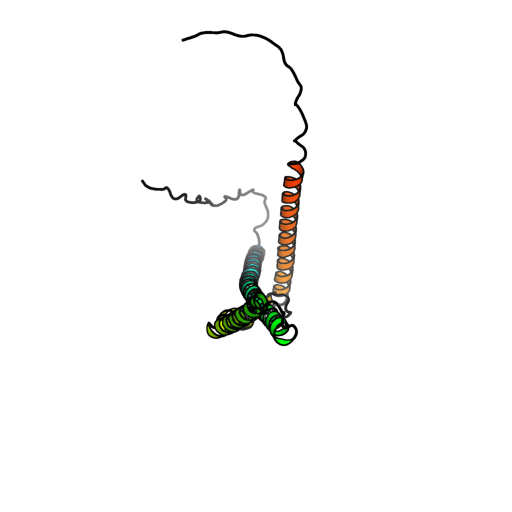? -17.997 -11.658 22.415 1.00 85.19 162 PRO A N 1
ATOM 1304 C CA . PRO A 1 162 ? -19.413 -11.377 22.633 1.00 85.19 162 PRO A CA 1
ATOM 1305 C C . PRO A 1 162 ? -19.995 -10.421 21.585 1.00 85.19 162 PRO A C 1
ATOM 1307 O O . PRO A 1 162 ? -19.412 -9.382 21.274 1.00 85.19 162 PRO A O 1
ATOM 1310 N N . LYS A 1 163 ? -21.179 -10.748 21.062 1.00 86.06 163 LYS A N 1
ATOM 1311 C CA . LYS A 1 163 ? -21.938 -9.902 20.126 1.00 86.06 163 LYS A CA 1
ATOM 1312 C C . LYS A 1 163 ? -22.169 -8.457 20.597 1.00 86.06 163 LYS A C 1
ATOM 1314 O O . LYS A 1 163 ? -21.892 -7.571 19.789 1.00 86.06 163 LYS A O 1
ATOM 1319 N N . PRO A 1 164 ? -22.555 -8.182 21.862 1.00 85.75 164 PRO A N 1
ATOM 1320 C CA . PRO A 1 164 ? -22.765 -6.800 22.302 1.00 85.75 164 PRO A CA 1
ATOM 1321 C C . PRO A 1 164 ? -21.490 -5.952 22.207 1.00 85.75 164 PRO A C 1
ATOM 1323 O O . PRO A 1 164 ? -21.550 -4.776 21.857 1.00 85.75 164 PRO A O 1
ATOM 1326 N N . PHE A 1 165 ? -20.316 -6.555 22.423 1.00 87.19 165 PHE A N 1
ATOM 1327 C CA . PHE A 1 165 ? -19.035 -5.871 22.249 1.00 87.19 165 PHE A CA 1
ATOM 1328 C C . PHE A 1 165 ? -18.751 -5.552 20.774 1.00 87.19 165 PHE A C 1
ATOM 1330 O O . PHE A 1 165 ? -18.286 -4.461 20.446 1.00 87.19 165 PHE A O 1
ATOM 1337 N N . GLN A 1 166 ? -19.056 -6.484 19.861 1.00 87.44 166 GLN A N 1
ATOM 1338 C CA . GLN A 1 166 ? -18.889 -6.257 18.419 1.00 87.44 166 GLN A CA 1
ATOM 1339 C C . GLN A 1 166 ? -19.767 -5.096 17.933 1.00 87.44 166 GLN A C 1
ATOM 1341 O O . GLN A 1 166 ? -19.311 -4.253 17.160 1.00 87.44 166 GLN A O 1
ATOM 1346 N N . GLU A 1 167 ? -21.014 -5.039 18.399 1.00 89.56 167 GLU A N 1
ATOM 1347 C CA . GLU A 1 167 ? -21.968 -3.975 18.072 1.00 89.56 167 GLU A CA 1
ATOM 1348 C C . GLU A 1 167 ? -21.551 -2.627 18.672 1.00 89.56 167 GLU A C 1
ATOM 1350 O O . GLU A 1 167 ? -21.546 -1.616 17.960 1.00 89.56 167 GLU A O 1
ATOM 1355 N N . GLY A 1 168 ? -21.108 -2.614 19.934 1.00 89.06 168 GLY A N 1
ATOM 1356 C CA . GLY A 1 168 ? -20.561 -1.426 20.592 1.00 89.06 168 GLY A CA 1
ATOM 1357 C C . GLY A 1 168 ? -19.354 -0.854 19.846 1.00 89.06 168 GLY A C 1
ATOM 1358 O O . GLY A 1 168 ? -19.320 0.339 19.525 1.00 89.06 168 GLY A O 1
ATOM 1359 N N . PHE A 1 169 ? -18.407 -1.715 19.461 1.00 90.19 169 PHE A N 1
ATOM 1360 C CA . PHE A 1 169 ? -17.252 -1.314 18.660 1.00 90.19 169 PHE A CA 1
ATOM 1361 C C . PHE A 1 169 ? -17.651 -0.784 17.280 1.00 90.19 169 PHE A C 1
ATOM 1363 O O . PHE A 1 169 ? -17.166 0.269 16.863 1.00 90.19 169 PHE A O 1
ATOM 1370 N N . ASN A 1 170 ? -18.535 -1.485 16.561 1.00 89.62 170 ASN A N 1
ATOM 1371 C CA . ASN A 1 170 ? -18.983 -1.069 15.230 1.00 89.62 170 ASN A CA 1
ATOM 1372 C C . ASN A 1 170 ? -19.651 0.309 15.271 1.00 89.62 170 ASN A C 1
ATOM 1374 O O . ASN A 1 170 ? -19.353 1.161 14.431 1.00 89.62 170 ASN A O 1
ATOM 1378 N N . THR A 1 171 ? -20.483 0.552 16.282 1.00 91.56 171 THR A N 1
ATOM 1379 C CA . THR A 1 171 ? -21.144 1.843 16.505 1.00 91.56 171 THR A CA 1
ATOM 1380 C C . THR A 1 171 ? -20.115 2.940 16.785 1.00 91.56 171 THR A C 1
ATOM 1382 O O . THR A 1 171 ? -20.073 3.955 16.083 1.00 91.56 171 THR A O 1
ATOM 1385 N N . TYR A 1 172 ? -19.202 2.714 17.737 1.00 91.88 172 TYR A N 1
ATOM 1386 C CA . TYR A 1 172 ? -18.126 3.659 18.053 1.00 91.88 172 TYR A CA 1
ATOM 1387 C C . TYR A 1 172 ? -17.277 3.999 16.819 1.00 91.88 172 TYR A C 1
ATOM 1389 O O . TYR A 1 172 ? -16.965 5.161 16.541 1.00 91.88 172 TYR A O 1
ATOM 1397 N N . ARG A 1 173 ? -16.937 2.981 16.031 1.00 90.00 173 ARG A N 1
ATOM 1398 C CA . ARG A 1 173 ? -16.143 3.097 14.810 1.00 90.00 173 ARG A CA 1
ATOM 1399 C C . ARG A 1 173 ? -16.840 3.921 13.730 1.00 90.00 173 ARG A C 1
ATOM 1401 O O . ARG A 1 173 ? -16.195 4.756 13.090 1.00 90.00 173 ARG A O 1
ATOM 1408 N N . GLN A 1 174 ? -18.146 3.735 13.539 1.00 91.31 174 GLN A N 1
ATOM 1409 C CA . GLN A 1 174 ? -18.935 4.561 12.623 1.00 91.31 174 GLN A CA 1
ATOM 1410 C C . GLN A 1 174 ? -18.894 6.033 13.044 1.00 91.31 174 GLN A C 1
ATOM 1412 O O . GLN A 1 174 ? -18.546 6.889 12.224 1.00 91.31 174 GLN A O 1
ATOM 1417 N N . HIS A 1 175 ? -19.139 6.327 14.326 1.00 92.69 175 HIS A N 1
ATOM 1418 C CA . HIS A 1 175 ? -19.043 7.689 14.857 1.00 92.69 175 HIS A CA 1
ATOM 1419 C C . HIS A 1 175 ? -17.640 8.285 14.680 1.00 92.69 175 HIS A C 1
ATOM 1421 O O . HIS A 1 175 ? -17.497 9.440 14.267 1.00 92.69 175 HIS A O 1
ATOM 1427 N N . TYR A 1 176 ? -16.589 7.500 14.923 1.00 91.88 176 TYR A N 1
ATOM 1428 C CA . TYR A 1 176 ? -15.208 7.930 14.724 1.00 91.88 176 TYR A CA 1
ATOM 1429 C C . TYR A 1 176 ? -14.944 8.360 13.270 1.00 91.88 176 TYR A C 1
ATOM 1431 O O . TYR A 1 176 ? -14.397 9.442 13.020 1.00 91.88 176 TYR A O 1
ATOM 1439 N N . TYR A 1 177 ? -15.373 7.560 12.287 1.00 89.94 177 TYR A N 1
ATOM 1440 C CA . TYR A 1 177 ? -15.173 7.894 10.876 1.00 89.94 177 TYR A CA 1
ATOM 1441 C C . TYR A 1 177 ? -16.033 9.060 10.400 1.00 89.94 177 TYR A C 1
ATOM 1443 O O . TYR A 1 177 ? -15.549 9.857 9.592 1.00 89.94 177 TYR A O 1
ATOM 1451 N N . GLN A 1 178 ? -17.256 9.209 10.912 1.00 92.44 178 GLN A N 1
ATOM 1452 C CA . GLN A 1 178 ? -18.085 10.384 10.639 1.00 92.44 178 GLN A CA 1
ATOM 1453 C C . GLN A 1 178 ? -17.383 11.665 11.108 1.00 92.44 178 GLN A C 1
ATOM 1455 O O . GLN A 1 178 ? -17.185 12.587 10.314 1.00 92.44 178 GLN A O 1
ATOM 1460 N N . ARG A 1 179 ? -16.867 11.682 12.348 1.00 91.44 179 ARG A N 1
ATOM 1461 C CA . ARG A 1 179 ? -16.092 12.818 12.881 1.00 91.44 179 ARG A CA 1
ATOM 1462 C C . ARG A 1 179 ? -14.840 13.093 12.054 1.00 91.44 179 ARG A C 1
ATOM 1464 O O . ARG A 1 179 ? -14.501 14.246 11.796 1.00 91.44 179 ARG A O 1
ATOM 1471 N N . LYS A 1 180 ? -14.148 12.050 11.590 1.00 90.69 180 LYS A N 1
ATOM 1472 C CA . LYS A 1 180 ? -12.958 12.199 10.740 1.00 90.69 180 LYS A CA 1
ATOM 1473 C C . LYS A 1 180 ? -13.291 12.784 9.365 1.00 90.69 180 LYS A C 1
ATOM 1475 O O . LYS A 1 180 ? -12.542 13.636 8.886 1.00 90.69 180 LYS A O 1
ATOM 1480 N N . LYS A 1 181 ? -14.395 12.358 8.739 1.00 91.31 181 LYS A N 1
ATOM 1481 C CA . LYS A 1 181 ? -14.888 12.918 7.469 1.00 91.31 181 LYS A CA 1
ATOM 1482 C C . LYS A 1 181 ? -15.278 14.388 7.635 1.00 91.31 181 LYS A C 1
ATOM 1484 O O . LYS A 1 181 ? -14.778 15.213 6.877 1.00 91.31 181 LYS A O 1
ATOM 1489 N N . ALA A 1 182 ? -16.042 14.721 8.676 1.00 92.56 182 ALA A N 1
ATOM 1490 C CA . ALA A 1 182 ? -16.437 16.095 8.983 1.00 92.56 182 ALA A CA 1
ATOM 1491 C C . ALA A 1 182 ? -15.224 17.013 9.210 1.00 92.56 182 ALA A C 1
ATOM 1493 O O . ALA A 1 182 ? -15.139 18.083 8.618 1.00 92.56 182 ALA A O 1
ATOM 1494 N N . ARG A 1 183 ? -14.216 16.568 9.979 1.00 91.62 183 ARG A N 1
ATOM 1495 C CA . ARG A 1 183 ? -12.976 17.343 10.190 1.00 91.62 183 ARG A CA 1
ATOM 1496 C C . ARG A 1 183 ? -12.193 17.572 8.898 1.00 91.62 183 ARG A C 1
ATOM 1498 O O . ARG A 1 183 ? -11.601 18.633 8.735 1.00 91.62 183 ARG A O 1
ATOM 1505 N N . LYS A 1 184 ? -12.157 16.593 7.988 1.00 89.38 184 LYS A N 1
ATOM 1506 C CA . LYS A 1 184 ? -11.518 16.763 6.673 1.00 89.38 184 LYS A CA 1
ATOM 1507 C C . LYS A 1 184 ? -12.294 17.735 5.787 1.00 89.38 184 LYS A C 1
ATOM 1509 O O . LYS A 1 184 ? -11.664 18.587 5.173 1.00 89.38 184 LYS A O 1
ATOM 1514 N N . ALA A 1 185 ? -13.622 17.631 5.761 1.00 90.94 185 ALA A N 1
ATOM 1515 C CA . ALA A 1 185 ? -14.486 18.541 5.015 1.00 90.94 185 ALA A CA 1
ATOM 1516 C C . ALA A 1 185 ? -14.362 19.983 5.530 1.00 90.94 185 ALA A C 1
ATOM 1518 O O . ALA A 1 185 ? -14.150 20.893 4.739 1.00 90.94 185 ALA A O 1
ATOM 1519 N N . ALA A 1 186 ? -14.372 20.180 6.852 1.00 91.69 186 ALA A N 1
ATOM 1520 C CA . ALA A 1 186 ? -14.174 21.489 7.471 1.00 91.69 186 ALA A CA 1
ATOM 1521 C C . ALA A 1 186 ? -12.796 22.089 7.144 1.00 91.69 186 ALA A C 1
ATOM 1523 O O . ALA A 1 186 ? -12.698 23.270 6.829 1.00 91.69 186 ALA A O 1
ATOM 1524 N N . LYS A 1 187 ? -11.729 21.275 7.155 1.00 89.25 187 LYS A N 1
ATOM 1525 C CA . LYS A 1 187 ? -10.392 21.724 6.735 1.00 89.25 187 LYS A CA 1
ATOM 1526 C C . LYS A 1 187 ? -10.352 22.112 5.256 1.00 89.25 187 LYS A C 1
ATOM 1528 O O . LYS A 1 187 ? -9.814 23.161 4.938 1.00 89.25 187 LYS A O 1
ATOM 1533 N N . ALA A 1 188 ? -10.947 21.307 4.375 1.00 86.31 188 ALA A N 1
ATOM 1534 C CA . ALA A 1 188 ? -11.013 21.610 2.946 1.00 86.31 188 ALA A CA 1
ATOM 1535 C C . ALA A 1 188 ? -11.815 22.894 2.663 1.00 86.31 188 ALA A C 1
ATOM 1537 O O . ALA A 1 188 ? -11.377 23.726 1.873 1.00 86.31 188 ALA A O 1
ATOM 1538 N N . ALA A 1 189 ? -12.939 23.093 3.358 1.00 84.38 189 ALA A N 1
ATOM 1539 C CA . ALA A 1 189 ? -13.744 24.310 3.267 1.00 84.38 189 ALA A CA 1
ATOM 1540 C C . ALA A 1 189 ? -13.001 25.546 3.808 1.00 84.38 189 ALA A C 1
ATOM 1542 O O . ALA A 1 189 ? -13.069 26.617 3.210 1.00 84.38 189 ALA A O 1
ATOM 1543 N N . GLY A 1 190 ? -12.245 25.395 4.902 1.00 78.69 190 GLY A N 1
ATOM 1544 C CA . GLY A 1 190 ? -11.391 26.454 5.445 1.00 78.69 190 GLY A CA 1
ATOM 1545 C C . GLY A 1 190 ? -10.273 26.867 4.483 1.00 78.69 190 GLY A C 1
ATOM 1546 O O . GLY A 1 190 ? -10.071 28.057 4.266 1.00 78.69 190 GLY A O 1
ATOM 1547 N N . THR A 1 191 ? -9.602 25.901 3.845 1.00 73.75 191 THR A N 1
ATOM 1548 C CA . THR A 1 191 ? -8.566 26.173 2.832 1.00 73.75 191 THR A CA 1
ATOM 1549 C C . THR A 1 191 ? -9.145 26.849 1.583 1.00 73.75 191 THR A C 1
ATOM 1551 O O . THR A 1 191 ? -8.551 27.797 1.075 1.00 73.75 191 THR A O 1
ATOM 1554 N N . ALA A 1 192 ? -10.331 26.437 1.121 1.00 61.00 192 ALA A N 1
ATOM 1555 C CA . ALA A 1 192 ? -10.997 27.071 -0.020 1.00 61.00 192 ALA A CA 1
ATOM 1556 C C . ALA A 1 192 ? -11.378 28.540 0.258 1.00 61.00 192 ALA A C 1
ATOM 1558 O O . ALA A 1 192 ? -11.207 29.395 -0.609 1.00 61.00 192 ALA A O 1
ATOM 1559 N N . LYS A 1 193 ? -11.820 28.853 1.485 1.00 61.03 193 LYS A N 1
ATOM 1560 C CA . LYS A 1 193 ? -12.198 30.216 1.893 1.00 61.03 193 LYS A CA 1
ATOM 1561 C C . LYS A 1 193 ? -10.996 31.163 2.031 1.00 61.03 193 LYS A C 1
ATOM 1563 O O . LYS A 1 193 ? -11.128 32.354 1.760 1.00 61.03 193 LYS A O 1
ATOM 1568 N N . SER A 1 194 ? -9.818 30.650 2.402 1.00 55.97 194 SER A N 1
ATOM 1569 C CA . SER A 1 194 ? -8.581 31.448 2.438 1.00 55.97 194 SER A CA 1
ATOM 1570 C C . SER A 1 194 ? -8.036 31.789 1.046 1.00 55.97 194 SER A C 1
ATOM 1572 O O . SER A 1 194 ? -7.506 32.878 0.861 1.00 55.97 194 SER A O 1
ATOM 1574 N N . THR A 1 195 ? -8.207 30.913 0.049 1.00 54.75 195 THR A N 1
ATOM 1575 C CA . THR A 1 195 ? -7.739 31.164 -1.328 1.00 54.75 195 THR A CA 1
ATOM 1576 C C . THR A 1 195 ? -8.665 32.112 -2.104 1.00 54.75 195 THR A C 1
ATOM 1578 O O . THR A 1 195 ? -8.203 32.827 -2.987 1.00 54.75 195 THR A O 1
ATOM 1581 N N . SER A 1 196 ? -9.958 32.193 -1.760 1.00 51.72 196 SER A N 1
ATOM 1582 C CA . SER A 1 196 ? -10.896 33.139 -2.390 1.00 51.72 196 SER A CA 1
ATOM 1583 C C . SER A 1 196 ? -10.790 34.578 -1.864 1.00 51.72 196 SER A C 1
ATOM 1585 O O . SER A 1 196 ? -11.238 35.500 -2.537 1.00 51.72 196 SER A O 1
ATOM 1587 N N . SER A 1 197 ? -10.204 34.799 -0.680 1.00 51.97 197 SER A N 1
ATOM 1588 C CA . SER A 1 197 ? -10.075 36.141 -0.084 1.00 51.97 197 SER A CA 1
ATOM 1589 C C . SER A 1 197 ? -8.827 36.908 -0.540 1.00 51.97 197 SER A C 1
ATOM 1591 O O . SER A 1 197 ? -8.769 38.121 -0.351 1.00 51.97 197 SER A O 1
ATOM 1593 N N . SER A 1 198 ? -7.831 36.246 -1.138 1.00 51.59 198 SER A N 1
ATOM 1594 C CA . SER A 1 198 ? -6.575 36.889 -1.557 1.00 51.59 198 SER A CA 1
ATOM 1595 C C . SER A 1 198 ? -6.618 37.512 -2.958 1.00 51.59 198 SER A C 1
ATOM 1597 O O . SER A 1 198 ? -5.645 38.140 -3.356 1.00 51.59 198 SER A O 1
ATOM 1599 N N . ASN A 1 199 ? -7.723 37.374 -3.704 1.00 49.59 199 ASN A N 1
ATOM 1600 C CA . ASN A 1 199 ? -7.837 37.866 -5.088 1.00 49.59 199 ASN A CA 1
ATOM 1601 C C . ASN A 1 199 ? -8.811 39.050 -5.272 1.00 49.59 199 ASN A C 1
ATOM 1603 O O . ASN A 1 199 ? -9.033 39.485 -6.397 1.00 49.59 199 ASN A O 1
ATOM 1607 N N . ALA A 1 200 ? -9.389 39.585 -4.188 1.00 48.97 200 ALA A N 1
ATOM 1608 C CA . ALA A 1 200 ? -10.395 40.657 -4.237 1.00 48.97 200 ALA A CA 1
ATOM 1609 C C . ALA A 1 200 ? -9.872 42.058 -3.836 1.00 48.97 200 ALA A C 1
ATOM 1611 O O . ALA A 1 200 ? -10.645 43.009 -3.833 1.00 48.97 200 ALA A O 1
ATOM 1612 N N . GLY A 1 201 ? -8.581 42.210 -3.500 1.00 43.91 201 GLY A N 1
ATOM 1613 C CA . GLY A 1 201 ? -8.029 43.455 -2.932 1.00 43.91 201 GLY A CA 1
ATOM 1614 C C . GLY A 1 201 ? -7.120 44.301 -3.838 1.00 43.91 201 GLY A C 1
ATOM 1615 O O . GLY A 1 201 ? -6.664 45.353 -3.408 1.00 43.91 201 GLY A O 1
ATOM 1616 N N . ALA A 1 202 ? -6.827 43.886 -5.074 1.00 46.44 202 ALA A N 1
ATOM 1617 C CA . ALA A 1 202 ? -5.816 44.540 -5.917 1.00 46.44 202 ALA A CA 1
ATOM 1618 C C . ALA A 1 202 ? -6.426 45.390 -7.048 1.00 46.44 202 ALA A C 1
ATOM 1620 O O . ALA A 1 202 ? -6.139 45.154 -8.217 1.00 46.44 202 ALA A O 1
ATOM 1621 N N . LYS A 1 203 ? -7.303 46.354 -6.733 1.00 48.44 203 LYS A N 1
ATOM 1622 C CA . LYS A 1 203 ? -7.779 47.356 -7.712 1.00 48.44 203 LYS A CA 1
ATOM 1623 C C . LYS A 1 203 ? -8.344 48.608 -7.031 1.00 48.44 203 LYS A C 1
ATOM 1625 O O . LYS A 1 203 ? -9.523 48.907 -7.160 1.00 48.44 203 LYS A O 1
ATOM 1630 N N . GLN A 1 204 ? -7.514 49.381 -6.334 1.00 52.44 204 GLN A N 1
ATOM 1631 C CA . GLN A 1 204 ? -7.823 50.803 -6.165 1.00 52.44 204 GLN A CA 1
ATOM 1632 C C . GLN A 1 204 ? -6.598 51.615 -5.761 1.00 52.44 204 GLN A C 1
ATOM 1634 O O . GLN A 1 204 ? -5.830 51.220 -4.893 1.00 52.44 204 GLN A O 1
ATOM 1639 N N . ASN A 1 205 ? -6.514 52.792 -6.377 1.00 44.66 205 ASN A N 1
ATOM 1640 C CA . ASN A 1 205 ? -5.703 53.945 -6.010 1.00 44.66 205 ASN A CA 1
ATOM 1641 C C . ASN A 1 205 ? -4.338 54.100 -6.704 1.00 44.66 205 ASN A C 1
ATOM 1643 O O . ASN A 1 205 ? -3.273 53.884 -6.132 1.00 44.66 205 ASN A O 1
ATOM 1647 N N . ARG A 1 206 ? -4.386 54.582 -7.952 1.00 42.12 206 ARG A N 1
ATOM 1648 C CA . ARG A 1 206 ? -3.284 55.333 -8.564 1.00 42.12 206 ARG A CA 1
ATOM 1649 C C . ARG A 1 206 ? -3.846 56.598 -9.216 1.00 42.12 206 ARG A C 1
ATOM 1651 O O . ARG A 1 206 ? -3.885 56.705 -10.435 1.00 42.12 206 ARG A O 1
ATOM 1658 N N . ASN A 1 207 ? -4.317 57.529 -8.387 1.00 41.44 207 ASN A N 1
ATOM 1659 C CA . ASN A 1 207 ? -4.659 58.876 -8.831 1.00 41.44 207 ASN A CA 1
ATOM 1660 C C . ASN A 1 207 ? -3.419 59.771 -8.734 1.00 41.44 207 ASN A C 1
ATOM 1662 O O . ASN A 1 207 ? -2.941 60.108 -7.657 1.00 41.44 207 ASN A O 1
ATOM 1666 N N . THR A 1 208 ? -2.881 60.051 -9.915 1.00 53.09 208 THR A N 1
ATOM 1667 C CA . THR A 1 208 ? -2.381 61.345 -10.395 1.00 53.09 208 THR A CA 1
ATOM 1668 C C . THR A 1 208 ? -2.393 62.529 -9.420 1.00 53.09 208 THR A C 1
ATOM 1670 O O . THR A 1 208 ? -3.457 63.042 -9.080 1.00 53.09 208 THR A O 1
ATOM 1673 N N . SER A 1 209 ? -1.203 63.070 -9.155 1.00 45.28 209 SER A N 1
ATOM 1674 C CA . SER A 1 209 ? -0.975 64.512 -8.990 1.00 45.28 209 SER A CA 1
ATOM 1675 C C . SER A 1 209 ? 0.520 64.819 -9.154 1.00 45.28 209 SER A C 1
ATOM 1677 O O . SER A 1 209 ? 1.319 64.529 -8.266 1.00 45.28 209 SER A O 1
ATOM 1679 N N . ALA A 1 210 ? 0.895 65.384 -10.304 1.00 47.62 210 ALA A N 1
ATOM 1680 C CA . ALA A 1 210 ? 2.036 66.302 -10.395 1.00 47.62 210 ALA A CA 1
ATOM 1681 C C . ALA A 1 210 ? 1.617 67.645 -9.747 1.00 47.62 210 ALA A C 1
ATOM 1683 O O . ALA A 1 210 ? 0.409 67.901 -9.696 1.00 47.62 210 ALA A O 1
ATOM 1684 N N . PRO A 1 211 ? 2.544 68.492 -9.250 1.00 51.16 211 PRO A N 1
ATOM 1685 C CA . PRO A 1 211 ? 3.182 69.453 -10.164 1.00 51.16 211 PRO A CA 1
ATOM 1686 C C . PRO A 1 211 ? 4.630 69.909 -9.826 1.00 51.16 211 PRO A C 1
ATOM 1688 O O . PRO A 1 211 ? 5.063 69.887 -8.682 1.00 51.16 211 PRO A O 1
ATOM 1691 N N . SER A 1 212 ? 5.310 70.328 -10.904 1.00 45.97 212 SER A N 1
ATOM 1692 C CA . SER A 1 212 ? 6.270 71.438 -11.125 1.00 45.97 212 SER A CA 1
ATOM 1693 C C . SER A 1 212 ? 7.458 71.777 -10.198 1.00 45.97 212 SER A C 1
ATOM 1695 O O . SER A 1 212 ? 7.297 71.984 -9.002 1.00 45.97 212 SER A O 1
ATOM 1697 N N . ASP A 1 213 ? 8.565 72.098 -10.896 1.00 41.47 213 ASP A N 1
ATOM 1698 C CA . ASP A 1 213 ? 9.594 73.128 -10.621 1.00 41.47 213 ASP A CA 1
ATOM 1699 C C . ASP A 1 213 ? 10.616 72.884 -9.496 1.00 41.47 213 ASP A C 1
ATOM 1701 O O . ASP A 1 213 ? 10.270 72.484 -8.398 1.00 41.47 213 ASP A O 1
ATOM 1705 N N . SER A 1 214 ? 11.921 73.160 -9.616 1.00 52.09 214 SER A N 1
ATOM 1706 C CA . SER A 1 214 ? 12.812 73.677 -10.671 1.00 52.09 214 SER A CA 1
ATOM 1707 C C . SER A 1 214 ? 14.281 73.496 -10.163 1.00 52.09 214 SER A C 1
ATOM 1709 O O . SER A 1 214 ? 14.476 73.021 -9.040 1.00 52.09 214 SER A O 1
ATOM 1711 N N . PRO A 1 215 ? 15.340 73.811 -10.941 1.00 63.19 215 PRO A N 1
ATOM 1712 C CA . PRO A 1 215 ? 16.688 73.244 -10.791 1.00 63.19 215 PRO A CA 1
ATOM 1713 C C . PRO A 1 215 ? 17.635 74.056 -9.886 1.00 63.19 215 PRO A C 1
ATOM 1715 O O . PRO A 1 215 ? 17.521 75.277 -9.783 1.00 63.19 215 PRO A O 1
ATOM 1718 N N . ARG A 1 216 ? 18.665 73.410 -9.309 1.00 46.94 216 ARG A N 1
ATOM 1719 C CA . ARG A 1 216 ? 19.825 74.126 -8.743 1.00 46.94 216 ARG A CA 1
ATOM 1720 C C . ARG A 1 216 ? 21.158 73.409 -8.977 1.00 46.94 216 ARG A C 1
ATOM 1722 O O . ARG A 1 216 ? 21.399 72.303 -8.511 1.00 46.94 216 ARG A O 1
ATOM 1729 N N . ILE A 1 217 ? 22.001 74.132 -9.702 1.00 53.25 217 ILE A N 1
ATOM 1730 C CA . ILE A 1 217 ? 23.406 73.920 -10.059 1.00 53.25 217 ILE A CA 1
ATOM 1731 C C . ILE A 1 217 ? 24.335 74.031 -8.833 1.00 53.25 217 ILE A C 1
ATOM 1733 O O . ILE A 1 217 ? 24.055 74.843 -7.948 1.00 53.25 217 ILE A O 1
ATOM 1737 N N . LYS A 1 218 ? 25.456 73.282 -8.847 1.00 46.50 218 LYS A N 1
ATOM 1738 C CA . LYS A 1 218 ? 26.871 73.681 -8.565 1.00 46.50 218 LYS A CA 1
ATOM 1739 C C . LYS A 1 218 ? 27.743 72.404 -8.580 1.00 46.50 218 LYS A C 1
ATOM 1741 O O . LYS A 1 218 ? 27.419 71.470 -7.861 1.00 46.50 218 LYS A O 1
ATOM 1746 N N . SER A 1 219 ? 28.667 72.191 -9.533 1.00 51.62 219 SER A N 1
ATOM 1747 C CA . SER A 1 219 ? 30.060 72.709 -9.609 1.00 51.62 219 SER A CA 1
ATOM 1748 C C . SER A 1 219 ? 30.759 72.607 -8.247 1.00 51.62 219 SER A C 1
ATOM 1750 O O . SER A 1 219 ? 30.302 73.253 -7.309 1.00 51.62 219 SER A O 1
ATOM 1752 N N . THR A 1 220 ? 31.809 71.824 -8.038 1.00 53.41 220 THR A N 1
ATOM 1753 C CA . THR A 1 220 ? 33.047 71.603 -8.809 1.00 53.41 220 THR A CA 1
ATOM 1754 C C . THR A 1 220 ? 33.702 70.318 -8.329 1.00 53.41 220 THR A C 1
ATOM 1756 O O . THR A 1 220 ? 33.562 70.053 -7.113 1.00 53.41 220 THR A O 1
#

pLDDT: mean 76.24, std 17.49, range [33.22, 95.0]

Radius of gyration: 33.72 Å; chains: 1; bounding box: 62×90×90 Å

Secondary structure (DSSP, 8-state):
-PPP--PPP--------------------HHHHHHHHHHHHHHHHHHHHHHHHHHHHHHHHHHHHHHHHHHHHHHHHHHHHHHHHHHHHT---S-HHHHHHHHHHHHHHHHHHHHHHHT-HHIIIIIHHHHHHHHHHHHHTTTTEEE-SSSSS-EEE-TTS-HHHHHHHHHHHHHHHHHHHHHHHHHHHHHHHHHHSTTSS-------------------

Organism: Mortierella isabellina (NCBI:txid91625)

Foldseek 3Di:
DDDDDDDDDDPDDDPPPDDPPDDDDPDDPVVNVVVVVVVVVLLVVLVVQLVVLVVLLVVLVVLVVQQVVVVVVLVVLVVVLVVLVCCQPVPQDPPPVVNVVSVVSNVVSVVVNVVCVVVCCCVVRNVVSVCSQVVVQVVCVVVQWHACPPVPRGIDGHPPDDPVSVVVSVVSSVVVVVVVVVVVVVVVVVVVVVVVVVPPPPDDDDDDDDDDDDDDDDDD

InterPro domains:
  IPR005605 Sporulation-specific protein Spo7 [PF03907] (44-148)
  IPR019168 Nuclear envelope phosphatase-regulatory subunit 1 [PTHR20996] (39-181)